Protein 2GFH (pdb70)

GO terms:
  GO:0006054 N-acetylneuraminate metabolic process (P, IMP)

Organism: Mus musculus (NCBI:txid10090)

B-factor: mean 43.35, std 7.44, range [27.67, 85.32]

Structure (mmCIF, N/CA/C/O backbone):
data_2GFH
#
_entry.id   2GFH
#
_cell.length_a   71.259
_cell.length_b   71.259
_cell.length_c   195.632
_cell.angle_alpha   90.000
_cell.angle_beta   90.000
_cell.angle_gamma   120.000
#
_symmetry.space_group_name_H-M   'P 61 2 2'
#
loop_
_entity.id
_entity.type
_entity.pdbx_description
1 polymer 'haloacid dehalogenase-like hydrolase domain containing 4'
2 non-polymer 'SODIUM ION'
3 non-polymer 'CHLORIDE ION'
4 non-polymer 'PHOSPHATE ION'
5 non-polymer 1,2-ETHANEDIOL
6 water water
#
loop_
_atom_site.group_PDB
_atom_site.id
_atom_site.type_symbol
_atom_site.label_atom_id
_atom_site.label_alt_id
_atom_site.label_comp_id
_atom_site.label_asym_id
_atom_site.label_entity_id
_atom_site.label_seq_id
_atom_site.pdbx_PDB_ins_code
_atom_site.Cartn_x
_atom_site.Cartn_y
_atom_site.Cartn_z
_atom_site.occupancy
_atom_site.B_iso_or_equiv
_atom_site.auth_seq_id
_atom_site.auth_comp_id
_atom_site.auth_asym_id
_atom_site.auth_atom_id
_atom_site.pdbx_PDB_model_num
ATOM 1 N N . HIS A 1 10 ? 27.469 18.744 39.116 1.00 56.60 -2 HIS A N 1
ATOM 2 C CA . HIS A 1 10 ? 26.561 19.553 38.252 1.00 56.06 -2 HIS A CA 1
ATOM 3 C C . HIS A 1 10 ? 25.838 18.687 37.202 1.00 56.48 -2 HIS A C 1
ATOM 4 O O . HIS A 1 10 ? 24.746 18.207 37.482 1.00 58.10 -2 HIS A O 1
ATOM 6 N N . HIS A 1 11 ? 26.449 18.460 36.032 1.00 55.88 -1 HIS A N 1
ATOM 7 C CA . HIS A 1 11 ? 25.723 17.930 34.839 1.00 56.23 -1 HIS A CA 1
ATOM 8 C C . HIS A 1 11 ? 25.429 16.410 34.823 1.00 54.79 -1 HIS A C 1
ATOM 9 O O . HIS A 1 11 ? 26.117 15.632 35.480 1.00 55.91 -1 HIS A O 1
ATOM 11 N N . HIS A 1 12 ? 24.403 15.999 34.065 1.00 53.16 0 HIS A N 1
ATOM 12 C CA . HIS A 1 12 ? 24.021 14.582 33.990 1.00 49.06 0 HIS A CA 1
ATOM 13 C C . HIS A 1 12 ? 23.303 14.236 32.694 1.00 45.86 0 HIS A C 1
ATOM 14 O O . HIS A 1 12 ? 22.713 15.095 32.033 1.00 45.36 0 HIS A O 1
ATOM 16 N N . MET A 1 13 ? 23.334 12.963 32.319 1.00 43.01 1 MET A N 1
ATOM 17 C CA . MET A 1 13 ? 22.545 12.524 31.155 1.00 38.19 1 MET A CA 1
ATOM 18 C C . MET A 1 13 ? 21.074 12.735 31.381 1.00 36.24 1 MET A C 1
ATOM 19 O O . MET A 1 13 ? 20.594 12.664 32.501 1.00 40.04 1 MET A O 1
ATOM 24 N N . GLY A 1 14 ? 20.332 12.914 30.316 1.00 35.31 2 GLY A N 1
ATOM 25 C CA . GLY A 1 14 ? 18.903 12.814 30.438 1.00 37.02 2 GLY A CA 1
ATOM 26 C C . GLY A 1 14 ? 18.141 12.940 29.173 1.00 36.39 2 GLY A C 1
ATOM 27 O O . GLY A 1 14 ? 18.717 13.120 28.084 1.00 34.78 2 GLY A O 1
ATOM 28 N N . LEU A 1 15 ? 16.814 12.894 29.326 1.00 34.66 3 LEU A N 1
ATOM 29 C CA . LEU A 1 15 ? 15.932 13.017 28.214 1.00 38.10 3 LEU A CA 1
ATOM 30 C C . LEU A 1 15 ? 15.432 14.443 28.157 1.00 37.05 3 LEU A C 1
ATOM 31 O O . LEU A 1 15 ? 15.488 15.190 29.122 1.00 37.50 3 LEU A O 1
ATOM 36 N N . SER A 1 16 ? 14.894 14.779 27.016 1.00 34.56 4 SER A N 1
ATOM 37 C CA . SER A 1 16 ? 14.414 16.101 26.732 1.00 42.70 4 SER A CA 1
ATOM 38 C C . SER A 1 16 ? 13.264 15.960 25.763 1.00 39.08 4 SER A C 1
ATOM 39 O O . SER A 1 16 ? 13.465 15.839 24.550 1.00 40.49 4 SER A O 1
ATOM 42 N N . ARG A 1 17 ? 12.048 15.919 26.277 1.00 39.89 5 ARG A N 1
ATOM 43 C CA . ARG A 1 17 ? 10.913 15.638 25.411 1.00 41.05 5 ARG A CA 1
ATOM 44 C C . ARG A 1 17 ? 10.547 16.774 24.445 1.00 42.71 5 ARG A C 1
ATOM 45 O O . ARG A 1 17 ? 10.792 17.967 24.710 1.00 42.32 5 ARG A O 1
ATOM 53 N N . VAL A 1 18 ? 10.023 16.387 23.270 1.00 39.28 6 VAL A N 1
ATOM 54 C CA . VAL A 1 18 ? 9.433 17.331 22.362 1.00 38.12 6 VAL A CA 1
ATOM 55 C C . VAL A 1 18 ? 8.222 17.958 23.048 1.00 36.71 6 VAL A C 1
ATOM 56 O O . VAL A 1 18 ? 7.413 17.278 23.653 1.00 38.05 6 VAL A O 1
ATOM 60 N N . ARG A 1 19 ? 8.099 19.264 22.927 1.00 37.40 7 ARG A N 1
ATOM 61 C CA A ARG A 1 19 ? 6.986 19.981 23.553 0.50 36.55 7 ARG A CA 1
ATOM 62 C CA B ARG A 1 19 ? 6.977 19.979 23.548 0.50 35.99 7 ARG A CA 1
ATOM 63 C C . ARG A 1 19 ? 6.003 20.547 22.538 1.00 38.16 7 ARG A C 1
ATOM 64 O O . ARG A 1 19 ? 4.852 20.829 22.873 1.00 34.19 7 ARG A O 1
ATOM 79 N N . ALA A 1 20 ? 6.462 20.736 21.291 1.00 36.40 8 ALA A N 1
ATOM 80 C CA . ALA A 1 20 ? 5.640 21.299 20.269 1.00 37.51 8 ALA A CA 1
ATOM 81 C C . ALA A 1 20 ? 6.072 20.789 18.890 1.00 39.87 8 ALA A C 1
ATOM 82 O O . ALA A 1 20 ? 7.274 20.546 18.619 1.00 37.27 8 ALA A O 1
ATOM 84 N N . VAL A 1 21 ? 5.093 20.616 18.020 1.00 38.88 9 VAL A N 1
ATOM 85 C CA . VAL A 1 21 ? 5.382 20.240 16.644 1.00 38.37 9 VAL A CA 1
ATOM 86 C C . VAL A 1 21 ? 4.752 21.294 15.740 1.00 41.05 9 VAL A C 1
ATOM 87 O O . VAL A 1 21 ? 3.590 21.584 15.898 1.00 38.56 9 VAL A O 1
ATOM 91 N N . PHE A 1 22 ? 5.560 21.872 14.835 1.00 42.37 10 PHE A N 1
ATOM 92 C CA . PHE A 1 22 ? 5.092 22.822 13.832 1.00 40.32 10 PHE A CA 1
ATOM 93 C C . PHE A 1 22 ? 4.911 22.065 12.530 1.00 40.67 10 PHE A C 1
ATOM 94 O O . PHE A 1 22 ? 5.770 21.288 12.140 1.00 38.37 10 PHE A O 1
ATOM 102 N N . PHE A 1 23 ? 3.775 22.258 11.883 1.00 39.56 11 PHE A N 1
ATOM 103 C CA . PHE A 1 23 ? 3.447 21.564 10.649 1.00 37.25 11 PHE A CA 1
ATOM 104 C C . PHE A 1 23 ? 3.250 22.580 9.564 1.00 40.63 11 PHE A C 1
ATOM 105 O O . PHE A 1 23 ? 2.576 23.581 9.776 1.00 38.70 11 PHE A O 1
ATOM 113 N N . ASP A 1 24 ? 3.796 22.309 8.380 1.00 39.99 12 ASP A N 1
ATOM 114 C CA . ASP A 1 24 ? 3.315 22.885 7.131 1.00 42.33 12 ASP A CA 1
ATOM 115 C C . ASP A 1 24 ? 1.899 22.562 6.887 1.00 41.40 12 ASP A C 1
ATOM 116 O O . ASP A 1 24 ? 1.428 21.514 7.289 1.00 43.09 12 ASP A O 1
ATOM 121 N N . LEU A 1 25 ? 1.232 23.383 6.109 1.00 42.16 13 LEU A N 1
ATOM 122 C CA . LEU A 1 25 ? -0.092 22.987 5.637 1.00 38.47 13 LEU A CA 1
ATOM 123 C C . LEU A 1 25 ? 0.043 22.360 4.253 1.00 38.72 13 LEU A C 1
ATOM 124 O O . LEU A 1 25 ? -0.330 21.225 4.058 1.00 42.00 13 LEU A O 1
ATOM 129 N N . ASP A 1 26 ? 0.554 23.115 3.291 1.00 40.22 14 ASP A N 1
ATOM 130 C CA . ASP A 1 26 ? 0.459 22.721 1.885 1.00 39.39 14 ASP A CA 1
ATOM 131 C C . ASP A 1 26 ? 1.365 21.524 1.561 1.00 41.11 14 ASP A C 1
ATOM 132 O O . ASP A 1 26 ? 2.539 21.569 1.851 1.00 45.43 14 ASP A O 1
ATOM 137 N N . ASN A 1 27 ? 0.791 20.484 0.969 1.00 38.13 15 ASN A N 1
ATOM 138 C CA . ASN A 1 27 ? 1.520 19.282 0.587 1.00 38.73 15 ASN A CA 1
ATOM 139 C C . ASN A 1 27 ? 2.155 18.537 1.761 1.00 44.27 15 ASN A C 1
ATOM 140 O O . ASN A 1 27 ? 3.022 17.664 1.590 1.00 46.29 15 ASN A O 1
ATOM 145 N N . THR A 1 28 ? 1.664 18.851 2.945 1.00 40.80 16 THR A N 1
ATOM 146 C CA . THR A 1 28 ? 2.051 18.179 4.179 1.00 41.55 16 THR A CA 1
ATOM 147 C C . THR A 1 28 ? 0.812 17.578 4.784 1.00 41.82 16 THR A C 1
ATOM 148 O O . THR A 1 28 ? 0.717 16.346 4.993 1.00 40.52 16 THR A O 1
ATOM 152 N N . LEU A 1 29 ? -0.161 18.438 5.053 1.00 39.54 17 LEU A N 1
ATOM 153 C CA . LEU A 1 29 ? -1.445 17.989 5.575 1.00 39.64 17 LEU A CA 1
ATOM 154 C C . LEU A 1 29 ? -2.566 17.939 4.555 1.00 40.43 17 LEU A C 1
ATOM 155 O O . LEU A 1 29 ? -3.532 17.187 4.742 1.00 42.77 17 LEU A O 1
ATOM 160 N N . ILE A 1 30 ? -2.484 18.773 3.518 1.00 37.72 18 ILE A N 1
ATOM 161 C CA . ILE A 1 30 ? -3.431 18.756 2.417 1.00 38.48 18 ILE A CA 1
ATOM 162 C C . ILE A 1 30 ? -2.669 18.604 1.087 1.00 37.72 18 ILE A C 1
ATOM 163 O O . ILE A 1 30 ? -1.509 19.036 0.971 1.00 38.87 18 ILE A O 1
ATOM 168 N N . ASP A 1 31 ? -3.348 18.013 0.108 1.00 35.52 19 ASP A N 1
ATOM 169 C CA . ASP A 1 31 ? -2.775 17.759 -1.200 1.00 37.49 19 ASP A CA 1
ATOM 170 C C . ASP A 1 31 ? -3.015 18.971 -2.080 1.00 36.57 19 ASP A C 1
ATOM 171 O O . ASP A 1 31 ? -3.851 18.964 -3.002 1.00 35.96 19 ASP A O 1
ATOM 176 N N . THR A 1 32 ? -2.268 20.030 -1.788 1.00 35.60 20 THR A N 1
ATOM 177 C CA . THR A 1 32 ? -2.380 21.253 -2.539 1.00 35.23 20 THR A CA 1
ATOM 178 C C . THR A 1 32 ? -2.018 21.037 -4.030 1.00 34.15 20 THR A C 1
ATOM 179 O O . THR A 1 32 ? -2.724 21.511 -4.919 1.00 37.81 20 THR A O 1
ATOM 183 N N . ALA A 1 33 ? -0.887 20.403 -4.274 1.00 36.53 21 ALA A N 1
ATOM 184 C CA . ALA A 1 33 ? -0.440 20.034 -5.622 1.00 37.33 21 ALA A CA 1
ATOM 185 C C . ALA A 1 33 ? -1.556 19.324 -6.400 1.00 37.81 21 ALA A C 1
ATOM 186 O O . ALA A 1 33 ? -1.893 19.733 -7.487 1.00 35.89 21 ALA A O 1
ATOM 188 N N . GLY A 1 34 ? -2.157 18.287 -5.839 1.00 36.09 22 GLY A N 1
ATOM 189 C CA . GLY A 1 34 ? -3.183 17.565 -6.581 1.00 38.13 22 GLY A CA 1
ATOM 190 C C . GLY A 1 34 ? -4.485 18.304 -6.708 1.00 37.39 22 GLY A C 1
ATOM 191 O O . GLY A 1 34 ? -5.166 18.207 -7.732 1.00 35.80 22 GLY A O 1
ATOM 192 N N . ALA A 1 35 ? -4.833 19.090 -5.690 1.00 37.77 23 ALA A N 1
ATOM 193 C CA . ALA A 1 35 ? -6.067 19.876 -5.714 1.00 38.14 23 ALA A CA 1
ATOM 194 C C . ALA A 1 35 ? -5.954 20.932 -6.828 1.00 39.88 23 ALA A C 1
ATOM 195 O O . ALA A 1 35 ? -6.892 21.142 -7.622 1.00 38.30 23 ALA A O 1
ATOM 197 N N . SER A 1 36 ? -4.761 21.530 -6.921 1.00 38.41 24 SER A N 1
ATOM 198 C CA . SER A 1 36 ? -4.417 22.489 -7.954 1.00 36.70 24 SER A CA 1
ATOM 199 C C . SER A 1 36 ? -4.408 21.893 -9.364 1.00 36.76 24 SER A C 1
ATOM 200 O O . SER A 1 36 ? -4.829 22.572 -10.299 1.00 39.03 24 SER A O 1
ATOM 203 N N . ARG A 1 37 ? -3.914 20.667 -9.546 1.00 38.81 25 ARG A N 1
ATOM 204 C CA . ARG A 1 37 ? -4.019 20.006 -10.843 1.00 39.23 25 ARG A CA 1
ATOM 205 C C . ARG A 1 37 ? -5.486 19.796 -11.227 1.00 38.25 25 ARG A C 1
ATOM 206 O O . ARG A 1 37 ? -5.843 19.943 -12.379 1.00 36.46 25 ARG A O 1
ATOM 214 N N . ARG A 1 38 ? -6.324 19.430 -10.273 1.00 38.14 26 ARG A N 1
ATOM 215 C CA . ARG A 1 38 ? -7.746 19.238 -10.560 1.00 37.75 26 ARG A CA 1
ATOM 216 C C . ARG A 1 38 ? -8.388 20.563 -10.978 1.00 39.49 26 ARG A C 1
ATOM 217 O O . ARG A 1 38 ? -9.218 20.578 -11.861 1.00 38.33 26 ARG A O 1
ATOM 225 N N . GLY A 1 39 ? -7.998 21.665 -10.352 1.00 38.72 27 GLY A N 1
ATOM 226 C CA . GLY A 1 39 ? -8.460 22.975 -10.764 1.00 38.63 27 GLY A CA 1
ATOM 227 C C . GLY A 1 39 ? -8.080 23.259 -12.193 1.00 38.50 27 GLY A C 1
ATOM 228 O O . GLY A 1 39 ? -8.923 23.681 -12.981 1.00 39.58 27 GLY A O 1
ATOM 229 N N . MET A 1 40 ? -6.810 23.037 -12.532 1.00 38.66 28 MET A N 1
ATOM 230 C CA . MET A 1 40 ? -6.321 23.277 -13.896 1.00 38.16 28 MET A CA 1
ATOM 231 C C . MET A 1 40 ? -7.062 22.388 -14.880 1.00 40.42 28 MET A C 1
ATOM 232 O O . MET A 1 40 ? -7.381 22.817 -15.983 1.00 39.43 28 MET A O 1
ATOM 237 N N . LEU A 1 41 ? -7.349 21.153 -14.487 1.00 39.23 29 LEU A N 1
ATOM 238 C CA . LEU A 1 41 ? -8.101 20.268 -15.373 1.00 37.61 29 LEU A CA 1
ATOM 239 C C . LEU A 1 41 ? -9.502 20.825 -15.619 1.00 35.45 29 LEU A C 1
ATOM 240 O O . LEU A 1 41 ? -10.030 20.717 -16.708 1.00 34.31 29 LEU A O 1
ATOM 245 N N . GLU A 1 42 ? -10.127 21.375 -14.584 1.00 36.25 30 GLU A N 1
ATOM 246 C CA . GLU A 1 42 ? -11.453 21.994 -14.734 1.00 36.75 30 GLU A CA 1
ATOM 247 C C . GLU A 1 42 ? -11.418 23.231 -15.586 1.00 38.69 30 GLU A C 1
ATOM 248 O O . GLU A 1 42 ? -12.383 23.531 -16.301 1.00 37.48 30 GLU A O 1
ATOM 254 N N . VAL A 1 43 ? -10.345 24.005 -15.500 1.00 39.59 31 VAL A N 1
ATOM 255 C CA . VAL A 1 43 ? -10.222 25.162 -16.380 1.00 38.41 31 VAL A CA 1
ATOM 256 C C . VAL A 1 43 ? -10.037 24.729 -17.829 1.00 39.31 31 VAL A C 1
ATOM 257 O O . VAL A 1 43 ? -10.671 25.264 -18.716 1.00 37.79 31 VAL A O 1
ATOM 261 N N . ILE A 1 44 ? -9.168 23.746 -18.063 1.00 38.15 32 ILE A N 1
ATOM 262 C CA . ILE A 1 44 ? -9.008 23.181 -19.406 1.00 38.68 32 ILE A CA 1
ATOM 263 C C . ILE A 1 44 ? -10.346 22.692 -19.963 1.00 38.04 32 ILE A C 1
ATOM 264 O O . ILE A 1 44 ? -10.692 22.977 -21.114 1.00 38.86 32 ILE A O 1
ATOM 269 N N . LYS A 1 45 ? -11.115 21.976 -19.151 1.00 37.02 33 LYS A N 1
ATOM 270 C CA . LYS A 1 45 ? -12.419 21.510 -19.584 1.00 35.96 33 LYS A CA 1
ATOM 271 C C . LYS A 1 45 ? -13.325 22.690 -19.959 1.00 37.48 33 LYS A C 1
ATOM 272 O O . LYS A 1 45 ? -13.992 22.670 -20.997 1.00 35.38 33 LYS A O 1
ATOM 278 N N . LEU A 1 46 ? -13.325 23.728 -19.137 1.00 40.27 34 LEU A N 1
ATOM 279 C CA . LEU A 1 46 ? -14.090 24.952 -19.460 1.00 40.71 34 LEU A CA 1
ATOM 280 C C . LEU A 1 46 ? -13.674 25.554 -20.803 1.00 40.15 34 LEU A C 1
ATOM 281 O O . LEU A 1 46 ? -14.504 25.807 -21.656 1.00 40.29 34 LEU A O 1
ATOM 286 N N . LEU A 1 47 ? -12.380 25.808 -20.956 1.00 40.76 35 LEU A N 1
ATOM 287 C CA . LEU A 1 47 ? -11.857 26.458 -22.153 1.00 39.82 35 LEU A CA 1
ATOM 288 C C . LEU A 1 47 ? -12.063 25.626 -23.395 1.00 39.48 35 LEU A C 1
ATOM 289 O O . LEU A 1 47 ? -12.316 26.157 -24.482 1.00 37.84 35 LEU A O 1
ATOM 294 N N . GLN A 1 48 ? -11.941 24.311 -23.251 1.00 40.19 36 GLN A N 1
ATOM 295 C CA . GLN A 1 48 ? -12.033 23.441 -24.409 1.00 39.49 36 GLN A CA 1
ATOM 296 C C . GLN A 1 48 ? -13.498 23.241 -24.810 1.00 40.60 36 GLN A C 1
ATOM 297 O O . GLN A 1 48 ? -13.870 23.453 -25.978 1.00 38.04 36 GLN A O 1
ATOM 303 N N . SER A 1 49 ? -14.345 22.863 -23.857 1.00 42.70 37 SER A N 1
ATOM 304 C CA . SER A 1 49 ? -15.755 22.608 -24.189 1.00 46.28 37 SER A CA 1
ATOM 305 C C . SER A 1 49 ? -16.454 23.931 -24.445 1.00 45.39 37 SER A C 1
ATOM 306 O O . SER A 1 49 ? -16.894 24.179 -25.562 1.00 48.73 37 SER A O 1
ATOM 309 N N . LYS A 1 50 ? -16.501 24.803 -23.440 1.00 44.86 38 LYS A N 1
ATOM 310 C CA . LYS A 1 50 ? -17.239 26.076 -23.568 1.00 44.02 38 LYS A CA 1
ATOM 311 C C . LYS A 1 50 ? -16.696 27.039 -24.623 1.00 43.38 38 LYS A C 1
ATOM 312 O O . LYS A 1 50 ? -17.480 27.668 -25.345 1.00 44.47 38 LYS A O 1
ATOM 314 N N . TYR A 1 51 ? -15.374 27.189 -24.690 1.00 41.95 39 TYR A N 1
ATOM 315 C CA . TYR A 1 51 ? -14.735 28.195 -25.558 1.00 42.71 39 TYR A CA 1
ATOM 316 C C . TYR A 1 51 ? -14.020 27.614 -26.765 1.00 42.78 39 TYR A C 1
ATOM 317 O O . TYR A 1 51 ? -13.441 28.348 -27.567 1.00 43.83 39 TYR A O 1
ATOM 326 N N . HIS A 1 52 ? -14.082 26.300 -26.895 1.00 42.14 40 HIS A N 1
ATOM 327 C CA . HIS A 1 52 ? -13.527 25.610 -28.048 1.00 44.05 40 HIS A CA 1
ATOM 328 C C . HIS A 1 52 ? -12.024 25.863 -28.204 1.00 41.86 40 HIS A C 1
ATOM 329 O O . HIS A 1 52 ? -11.514 25.969 -29.319 1.00 36.12 40 HIS A O 1
ATOM 336 N N . TYR A 1 53 ? -11.317 25.928 -27.072 1.00 41.25 41 TYR A N 1
ATOM 337 C CA . TYR A 1 53 ? -9.855 25.945 -27.098 1.00 43.13 41 TYR A CA 1
ATOM 338 C C . TYR A 1 53 ? -9.339 24.551 -27.434 1.00 44.55 41 TYR A C 1
ATOM 339 O O . TYR A 1 53 ? -10.044 23.548 -27.257 1.00 43.41 41 TYR A O 1
ATOM 348 N N . LYS A 1 54 ? -8.113 24.497 -27.939 1.00 45.17 42 LYS A N 1
ATOM 349 C CA . LYS A 1 54 ? -7.496 23.228 -28.283 1.00 45.29 42 LYS A CA 1
ATOM 350 C C . LYS A 1 54 ? -6.367 23.025 -27.300 1.00 45.53 42 LYS A C 1
ATOM 351 O O . LYS A 1 54 ? -6.584 23.152 -26.093 1.00 46.35 42 LYS A O 1
ATOM 353 N N . GLU A 1 55 ? -5.164 22.718 -27.786 1.00 47.74 43 GLU A N 1
ATOM 354 C CA . GLU A 1 55 ? -4.025 22.475 -26.884 1.00 48.26 43 GLU A CA 1
ATOM 355 C C . GLU A 1 55 ? -3.510 23.770 -26.238 1.00 47.18 43 GLU A C 1
ATOM 356 O O . GLU A 1 55 ? -2.721 23.715 -25.291 1.00 46.93 43 GLU A O 1
ATOM 358 N N . GLU A 1 56 ? -3.973 24.915 -26.751 1.00 45.73 44 GLU A N 1
ATOM 359 C CA . GLU A 1 56 ? -3.812 26.226 -26.102 1.00 45.90 44 GLU A CA 1
ATOM 360 C C . GLU A 1 56 ? -4.277 26.201 -24.649 1.00 47.18 44 GLU A C 1
ATOM 361 O O . GLU A 1 56 ? -3.664 26.838 -23.796 1.00 50.49 44 GLU A O 1
ATOM 363 N N . ALA A 1 57 ? -5.339 25.455 -24.351 1.00 47.59 45 ALA A N 1
ATOM 364 C CA . ALA A 1 57 ? -5.867 25.437 -22.985 1.00 47.12 45 ALA A CA 1
ATOM 365 C C . ALA A 1 57 ? -4.790 25.034 -21.995 1.00 48.29 45 ALA A C 1
ATOM 366 O O . ALA A 1 57 ? -4.608 25.699 -20.970 1.00 49.45 45 ALA A O 1
ATOM 368 N N . GLU A 1 58 ? -4.074 23.957 -22.306 1.00 47.89 46 GLU A N 1
ATOM 369 C CA . GLU A 1 58 ? -2.965 23.493 -21.469 1.00 47.68 46 GLU A CA 1
ATOM 370 C C . GLU A 1 58 ? -1.832 24.502 -21.439 1.00 46.13 46 GLU A C 1
ATOM 371 O O . GLU A 1 58 ? -1.186 24.674 -20.420 1.00 47.85 46 GLU A O 1
ATOM 377 N N . ILE A 1 59 ? -1.556 25.131 -22.578 1.00 46.53 47 ILE A N 1
ATOM 378 C CA . ILE A 1 59 ? -0.456 26.087 -22.659 1.00 45.10 47 ILE A CA 1
ATOM 379 C C . ILE A 1 59 ? -0.732 27.216 -21.674 1.00 42.85 47 ILE A C 1
ATOM 380 O O . ILE A 1 59 ? 0.138 27.589 -20.890 1.00 42.93 47 ILE A O 1
ATOM 385 N N . ILE A 1 60 ? -1.958 27.726 -21.706 1.00 40.67 48 ILE A N 1
ATOM 386 C CA . ILE A 1 60 ? -2.394 28.785 -20.799 1.00 42.35 48 ILE A CA 1
ATOM 387 C C . ILE A 1 60 ? -2.284 28.386 -19.333 1.00 41.64 48 ILE A C 1
ATOM 388 O O . ILE A 1 60 ? -1.723 29.116 -18.529 1.00 42.24 48 ILE A O 1
ATOM 393 N N . CYS A 1 61 ? -2.835 27.230 -18.979 1.00 41.53 49 CYS A N 1
ATOM 394 C CA . CYS A 1 61 ? -2.759 26.729 -17.610 1.00 43.19 49 CYS A CA 1
ATOM 395 C C . CYS A 1 61 ? -1.307 26.585 -17.117 1.00 41.61 49 CYS A C 1
ATOM 396 O O . CYS A 1 61 ? -0.966 27.025 -16.017 1.00 43.16 49 CYS A O 1
ATOM 399 N N . ASP A 1 62 ? -0.458 26.008 -17.957 1.00 41.96 50 ASP A N 1
ATOM 400 C CA . ASP A 1 62 ? 0.959 25.855 -17.646 1.00 43.83 50 ASP A CA 1
ATOM 401 C C . ASP A 1 62 ? 1.633 27.222 -17.445 1.00 44.11 50 ASP A C 1
ATOM 402 O O . ASP A 1 62 ? 2.414 27.415 -16.515 1.00 45.72 50 ASP A O 1
ATOM 407 N N . LYS A 1 63 ? 1.301 28.173 -18.303 1.00 42.22 51 LYS A N 1
ATOM 408 C CA . LYS A 1 63 ? 1.799 29.537 -18.163 1.00 40.26 51 LYS A CA 1
ATOM 409 C C . LYS A 1 63 ? 1.418 30.076 -16.808 1.00 39.32 51 LYS A C 1
ATOM 410 O O . LYS A 1 63 ? 2.239 30.678 -16.139 1.00 41.02 51 LYS A O 1
ATOM 416 N N . VAL A 1 64 ? 0.179 29.836 -16.381 1.00 43.58 52 VAL A N 1
ATOM 417 C CA . VAL A 1 64 ? -0.302 30.330 -15.091 1.00 41.99 52 VAL A CA 1
ATOM 418 C C . VAL A 1 64 ? 0.352 29.619 -13.927 1.00 42.85 52 VAL A C 1
ATOM 419 O O . VAL A 1 64 ? 0.577 30.242 -12.902 1.00 45.64 52 VAL A O 1
ATOM 423 N N . GLN A 1 65 ? 0.620 28.323 -14.070 1.00 43.36 53 GLN A N 1
ATOM 424 C CA . GLN A 1 65 ? 1.413 27.583 -13.077 1.00 45.28 53 GLN A CA 1
ATOM 425 C C . GLN A 1 65 ? 2.778 28.204 -12.828 1.00 43.91 53 GLN A C 1
ATOM 426 O O . GLN A 1 65 ? 3.227 28.310 -11.684 1.00 45.24 53 GLN A O 1
ATOM 432 N N . VAL A 1 66 ? 3.448 28.582 -13.905 1.00 43.57 54 VAL A N 1
ATOM 433 C CA . VAL A 1 66 ? 4.747 29.219 -13.799 1.00 42.00 54 VAL A CA 1
ATOM 434 C C . VAL A 1 66 ? 4.572 30.574 -13.151 1.00 40.14 54 VAL A C 1
ATOM 435 O O . VAL A 1 66 ? 5.238 30.889 -12.173 1.00 42.78 54 VAL A O 1
ATOM 439 N N . LYS A 1 67 ? 3.647 31.376 -13.666 1.00 38.76 55 LYS A N 1
ATOM 440 C CA . LYS A 1 67 ? 3.400 32.692 -13.082 1.00 36.38 55 LYS A CA 1
ATOM 441 C C . LYS A 1 67 ? 3.110 32.592 -11.587 1.00 36.59 55 LYS A C 1
ATOM 442 O O . LYS A 1 67 ? 3.708 33.303 -10.783 1.00 40.77 55 LYS A O 1
ATOM 448 N N . LEU A 1 68 ? 2.227 31.692 -11.204 1.00 39.53 56 LEU A N 1
ATOM 449 C CA . LEU A 1 68 ? 2.006 31.407 -9.780 1.00 42.43 56 LEU A CA 1
ATOM 450 C C . LEU A 1 68 ? 3.293 31.149 -9.008 1.00 43.61 56 LEU A C 1
ATOM 451 O O . LEU A 1 68 ? 3.493 31.674 -7.909 1.00 43.11 56 LEU A O 1
ATOM 456 N N . SER A 1 69 ? 4.169 30.340 -9.588 1.00 44.77 57 SER A N 1
ATOM 457 C CA . SER A 1 69 ? 5.395 29.920 -8.913 1.00 45.43 57 SER A CA 1
ATOM 458 C C . SER A 1 69 ? 6.379 31.072 -8.731 1.00 43.38 57 SER A C 1
ATOM 459 O O . SER A 1 69 ? 7.255 31.007 -7.874 1.00 42.11 57 SER A O 1
ATOM 462 N N . LYS A 1 70 ? 6.217 32.109 -9.547 1.00 42.15 58 LYS A N 1
ATOM 463 C CA . LYS A 1 70 ? 7.087 33.284 -9.550 1.00 40.59 58 LYS A CA 1
ATOM 464 C C . LYS A 1 70 ? 6.579 34.472 -8.713 1.00 39.15 58 LYS A C 1
ATOM 465 O O . LYS A 1 70 ? 7.221 35.505 -8.691 1.00 37.70 58 LYS A O 1
ATOM 467 N N . GLU A 1 71 ? 5.444 34.340 -8.031 1.00 42.86 59 GLU A N 1
ATOM 468 C CA . GLU A 1 71 ? 4.962 35.392 -7.126 1.00 43.90 59 GLU A CA 1
ATOM 469 C C . GLU A 1 71 ? 5.929 35.686 -5.987 1.00 47.56 59 GLU A C 1
ATOM 470 O O . GLU A 1 71 ? 6.639 34.808 -5.532 1.00 46.57 59 GLU A O 1
ATOM 476 N N . CYS A 1 72 ? 5.913 36.926 -5.520 1.00 49.70 60 CYS A N 1
ATOM 477 C CA . CYS A 1 72 ? 6.798 37.388 -4.471 1.00 53.61 60 CYS A CA 1
ATOM 478 C C . CYS A 1 72 ? 6.090 37.554 -3.135 1.00 54.40 60 CYS A C 1
ATOM 479 O O . CYS A 1 72 ? 4.927 37.904 -3.080 1.00 53.50 60 CYS A O 1
ATOM 482 N N . PHE A 1 73 ? 6.816 37.333 -2.046 1.00 55.52 61 PHE A N 1
ATOM 483 C CA . PHE A 1 73 ? 6.230 37.516 -0.725 1.00 56.28 61 PHE A CA 1
ATOM 484 C C . PHE A 1 73 ? 6.033 39.002 -0.388 1.00 57.49 61 PHE A C 1
ATOM 485 O O . PHE A 1 73 ? 7.010 39.759 -0.278 1.00 56.10 61 PHE A O 1
ATOM 493 N N . HIS A 1 74 ? 4.769 39.394 -0.214 1.00 57.78 62 HIS A N 1
ATOM 494 C CA . HIS A 1 74 ? 4.413 40.744 0.235 1.00 60.12 62 HIS A CA 1
ATOM 495 C C . HIS A 1 74 ? 3.577 40.721 1.519 1.00 59.08 62 HIS A C 1
ATOM 496 O O . HIS A 1 74 ? 4.122 40.872 2.623 1.00 58.87 62 HIS A O 1
ATOM 503 N N . CYS A 1 79 ? -3.328 41.999 -2.636 1.00 42.27 67 CYS A N 1
ATOM 504 C CA . CYS A 1 79 ? -4.611 41.970 -3.405 1.00 42.90 67 CYS A CA 1
ATOM 505 C C . CYS A 1 79 ? -4.609 40.757 -4.308 1.00 40.82 67 CYS A C 1
ATOM 506 O O . CYS A 1 79 ? -4.480 40.865 -5.538 1.00 43.63 67 CYS A O 1
ATOM 509 N N . ILE A 1 80 ? -4.714 39.582 -3.699 1.00 37.50 68 ILE A N 1
ATOM 510 C CA . ILE A 1 80 ? -4.319 38.351 -4.379 1.00 41.09 68 ILE A CA 1
ATOM 511 C C . ILE A 1 80 ? -5.265 38.018 -5.522 1.00 38.54 68 ILE A C 1
ATOM 512 O O . ILE A 1 80 ? -4.852 37.477 -6.538 1.00 38.85 68 ILE A O 1
ATOM 517 N N . THR A 1 81 ? -6.539 38.324 -5.350 1.00 37.35 69 THR A N 1
ATOM 518 C CA . THR A 1 81 ? -7.489 38.045 -6.417 1.00 38.83 69 THR A CA 1
ATOM 519 C C . THR A 1 81 ? -7.086 38.793 -7.687 1.00 37.81 69 THR A C 1
ATOM 520 O O . THR A 1 81 ? -7.094 38.212 -8.778 1.00 37.11 69 THR A O 1
ATOM 524 N N . ASP A 1 82 ? -6.709 40.066 -7.552 1.00 39.33 70 ASP A N 1
ATOM 525 C CA . ASP A 1 82 ? -6.281 40.855 -8.714 1.00 41.43 70 ASP A CA 1
ATOM 526 C C . ASP A 1 82 ? -5.061 40.263 -9.372 1.00 41.67 70 ASP A C 1
ATOM 527 O O . ASP A 1 82 ? -5.040 40.085 -10.586 1.00 41.45 70 ASP A O 1
ATOM 532 N N . VAL A 1 83 ? -4.042 39.999 -8.552 1.00 39.24 71 VAL A N 1
ATOM 533 C CA . VAL A 1 83 ? -2.782 39.435 -8.990 1.00 39.79 71 VAL A CA 1
ATOM 534 C C . VAL A 1 83 ? -3.027 38.131 -9.726 1.00 42.93 71 VAL A C 1
ATOM 535 O O . VAL A 1 83 ? -2.463 37.886 -10.806 1.00 40.59 71 VAL A O 1
ATOM 539 N N . ARG A 1 84 ? -3.856 37.274 -9.130 1.00 42.85 72 ARG A N 1
ATOM 540 C CA . ARG A 1 84 ? -4.061 35.962 -9.705 1.00 36.66 72 ARG A CA 1
ATOM 541 C C . ARG A 1 84 ? -4.928 36.007 -10.928 1.00 37.95 72 ARG A C 1
ATOM 542 O O . ARG A 1 84 ? -4.657 35.301 -11.911 1.00 42.29 72 ARG A O 1
ATOM 550 N N . THR A 1 85 ? -5.942 36.870 -10.926 1.00 36.64 73 THR A N 1
ATOM 551 C CA . THR A 1 85 ? -6.745 37.021 -12.103 1.00 35.63 73 THR A CA 1
ATOM 552 C C . THR A 1 85 ? -5.839 37.508 -13.245 1.00 37.71 73 THR A C 1
ATOM 553 O O . THR A 1 85 ? -5.974 37.069 -14.371 1.00 38.80 73 THR A O 1
ATOM 557 N N . SER A 1 86 ? -4.918 38.413 -12.956 1.00 37.60 74 SER A N 1
ATOM 558 C CA . SER A 1 86 ? -4.013 38.903 -13.986 1.00 37.62 74 SER A CA 1
ATOM 559 C C . SER A 1 86 ? -3.107 37.844 -14.569 1.00 39.89 74 SER A C 1
ATOM 560 O O . SER A 1 86 ? -2.768 37.920 -15.771 1.00 36.35 74 SER A O 1
ATOM 563 N N . HIS A 1 87 ? -2.681 36.885 -13.741 1.00 38.04 75 HIS A N 1
ATOM 564 C CA . HIS A 1 87 ? -1.869 35.765 -14.250 1.00 38.25 75 HIS A CA 1
ATOM 565 C C . HIS A 1 87 ? -2.627 35.178 -15.404 1.00 37.66 75 HIS A C 1
ATOM 566 O O . HIS A 1 87 ? -2.073 34.962 -16.483 1.00 38.59 75 HIS A O 1
ATOM 573 N N . TRP A 1 88 ? -3.927 34.963 -15.179 1.00 39.44 76 TRP A N 1
ATOM 574 C CA . TRP A 1 88 ? -4.793 34.341 -16.173 1.00 38.52 76 TRP A CA 1
ATOM 575 C C . TRP A 1 88 ? -4.934 35.212 -17.404 1.00 37.81 76 TRP A C 1
ATOM 576 O O . TRP A 1 88 ? -4.792 34.755 -18.556 1.00 36.03 76 TRP A O 1
ATOM 587 N N . GLU A 1 89 ? -5.265 36.466 -17.156 1.00 36.04 77 GLU A N 1
ATOM 588 C CA . GLU A 1 89 ? -5.354 37.451 -18.213 1.00 38.30 77 GLU A CA 1
ATOM 589 C C . GLU A 1 89 ? -4.098 37.471 -19.109 1.00 38.86 77 GLU A C 1
ATOM 590 O O . GLU A 1 89 ? -4.207 37.416 -20.334 1.00 36.08 77 GLU A O 1
ATOM 596 N N . GLU A 1 90 ? -2.922 37.576 -18.487 1.00 38.35 78 GLU A N 1
ATOM 597 C CA . GLU A 1 90 ? -1.645 37.640 -19.212 1.00 38.20 78 GLU A CA 1
ATOM 598 C C . GLU A 1 90 ? -1.463 36.346 -20.018 1.00 37.19 78 GLU A C 1
ATOM 599 O O . GLU A 1 90 ? -1.106 36.360 -21.180 1.00 35.10 78 GLU A O 1
ATOM 605 N N . ALA A 1 91 ? -1.710 35.220 -19.365 1.00 35.44 79 ALA A N 1
ATOM 606 C CA . ALA A 1 91 ? -1.467 33.897 -19.972 1.00 37.17 79 ALA A CA 1
ATOM 607 C C . ALA A 1 91 ? -2.363 33.672 -21.179 1.00 37.40 79 ALA A C 1
ATOM 608 O O . ALA A 1 91 ? -1.938 33.097 -22.181 1.00 36.79 79 ALA A O 1
ATOM 610 N N . ILE A 1 92 ? -3.608 34.125 -21.085 1.00 39.62 80 ILE A N 1
ATOM 611 C CA . ILE A 1 92 ? -4.544 33.986 -22.209 1.00 39.25 80 ILE A CA 1
ATOM 612 C C . ILE A 1 92 ? -4.090 34.882 -23.365 1.00 39.92 80 ILE A C 1
ATOM 613 O O . ILE A 1 92 ? -4.020 34.458 -24.539 1.00 42.72 80 ILE A O 1
ATOM 618 N N . GLN A 1 93 ? -3.749 36.117 -23.027 1.00 39.96 81 GLN A N 1
ATOM 619 C CA . GLN A 1 93 ? -3.293 37.089 -24.000 1.00 38.49 81 GLN A CA 1
ATOM 620 C C . GLN A 1 93 ? -1.990 36.641 -24.667 1.00 37.40 81 GLN A C 1
ATOM 621 O O . GLN A 1 93 ? -1.843 36.747 -25.873 1.00 34.91 81 GLN A O 1
ATOM 627 N N . GLU A 1 94 ? -1.037 36.149 -23.889 1.00 39.84 82 GLU A N 1
ATOM 628 C CA . GLU A 1 94 ? 0.223 35.652 -24.465 1.00 39.16 82 GLU A CA 1
ATOM 629 C C . GLU A 1 94 ? -0.041 34.531 -25.475 1.00 40.78 82 GLU A C 1
ATOM 630 O O . GLU A 1 94 ? 0.588 34.473 -26.535 1.00 41.85 82 GLU A O 1
ATOM 636 N N . THR A 1 95 ? -0.965 33.636 -25.133 1.00 40.76 83 THR A N 1
ATOM 637 C CA . THR A 1 95 ? -1.271 32.464 -25.959 1.00 41.19 83 THR A CA 1
ATOM 638 C C . THR A 1 95 ? -2.204 32.806 -27.129 1.00 40.97 83 THR A C 1
ATOM 639 O O . THR A 1 95 ? -1.866 32.580 -28.310 1.00 38.13 83 THR A O 1
ATOM 643 N N . LYS A 1 96 ? -3.348 33.396 -26.807 1.00 41.78 84 LYS A N 1
ATOM 644 C CA . LYS A 1 96 ? -4.414 33.651 -27.778 1.00 42.37 84 LYS A CA 1
ATOM 645 C C . LYS A 1 96 ? -4.322 35.001 -28.461 1.00 44.00 84 LYS A C 1
ATOM 646 O O . LYS A 1 96 ? -5.086 35.285 -29.407 1.00 43.21 84 LYS A O 1
ATOM 649 N N . GLY A 1 97 ? -3.408 35.849 -27.998 1.00 44.64 85 GLY A N 1
ATOM 650 C CA . GLY A 1 97 ? -3.353 37.231 -28.478 1.00 45.10 85 GLY A CA 1
ATOM 651 C C . GLY A 1 97 ? -4.606 37.992 -28.066 1.00 44.49 85 GLY A C 1
ATOM 652 O O . GLY A 1 97 ? -5.296 37.618 -27.106 1.00 48.87 85 GLY A O 1
ATOM 653 N N . GLY A 1 98 ? -4.891 39.063 -28.785 1.00 45.41 86 GLY A N 1
ATOM 654 C CA . GLY A 1 98 ? -6.094 39.848 -28.573 1.00 44.86 86 GLY A CA 1
ATOM 655 C C . GLY A 1 98 ? -6.001 40.787 -27.388 1.00 45.61 86 GLY A C 1
ATOM 656 O O . GLY A 1 98 ? -5.006 40.804 -26.642 1.00 43.21 86 GLY A O 1
ATOM 657 N N . ALA A 1 99 ? -7.055 41.577 -27.211 1.00 45.34 87 ALA A N 1
ATOM 658 C CA . ALA A 1 99 ? -7.132 42.484 -26.082 1.00 46.18 87 ALA A CA 1
ATOM 659 C C . ALA A 1 99 ? -7.315 41.688 -24.811 1.00 47.39 87 ALA A C 1
ATOM 660 O O . ALA A 1 99 ? -7.696 40.517 -24.841 1.00 49.09 87 ALA A O 1
ATOM 662 N N . ASP A 1 100 ? -7.039 42.344 -23.693 1.00 47.58 88 ASP A N 1
ATOM 663 C CA . ASP A 1 100 ? -7.219 41.772 -22.369 1.00 48.48 88 ASP A CA 1
ATOM 664 C C . ASP A 1 100 ? -8.647 41.220 -22.217 1.00 47.15 88 ASP A C 1
ATOM 665 O O . ASP A 1 100 ? -9.599 41.859 -22.640 1.00 46.96 88 ASP A O 1
ATOM 668 N N . ASN A 1 101 ? -8.785 40.012 -21.661 1.00 43.42 89 ASN A N 1
ATOM 669 C CA . ASN A 1 101 ? -10.110 39.381 -21.464 1.00 41.79 89 ASN A CA 1
ATOM 670 C C . ASN A 1 101 ? -10.289 39.084 -19.987 1.00 39.59 89 ASN A C 1
ATOM 671 O O . ASN A 1 101 ? -10.153 37.952 -19.575 1.00 36.87 89 ASN A O 1
ATOM 676 N N . ARG A 1 102 ? -10.583 40.103 -19.183 1.00 39.91 90 ARG A N 1
ATOM 677 C CA . ARG A 1 102 ? -10.718 39.893 -17.744 1.00 41.48 90 ARG A CA 1
ATOM 678 C C . ARG A 1 102 ? -11.847 38.931 -17.339 1.00 41.39 90 ARG A C 1
ATOM 679 O O . ARG A 1 102 ? -11.772 38.295 -16.283 1.00 37.34 90 ARG A O 1
ATOM 687 N N . LYS A 1 103 ? -12.927 38.881 -18.115 1.00 38.77 91 LYS A N 1
ATOM 688 C CA . LYS A 1 103 ? -14.074 38.059 -17.722 1.00 36.71 91 LYS A CA 1
ATOM 689 C C . LYS A 1 103 ? -13.710 36.606 -17.899 1.00 37.04 91 LYS A C 1
ATOM 690 O O . LYS A 1 103 ? -13.978 35.801 -17.021 1.00 35.54 91 LYS A O 1
ATOM 696 N N . LEU A 1 104 ? -13.089 36.258 -19.022 1.00 37.23 92 LEU A N 1
ATOM 697 C CA . LEU A 1 104 ? -12.581 34.893 -19.153 1.00 37.43 92 LEU A CA 1
ATOM 698 C C . LEU A 1 104 ? -11.509 34.555 -18.071 1.00 38.11 92 LEU A C 1
ATOM 699 O O . LEU A 1 104 ? -11.478 33.445 -17.573 1.00 36.86 92 LEU A O 1
ATOM 704 N N . ALA A 1 105 ? -10.640 35.505 -17.704 1.00 38.99 93 ALA A N 1
ATOM 705 C CA . ALA A 1 105 ? -9.610 35.261 -16.699 1.00 39.16 93 ALA A CA 1
ATOM 706 C C . ALA A 1 105 ? -10.222 34.969 -15.322 1.00 38.48 93 ALA A C 1
ATOM 707 O O . ALA A 1 105 ? -9.745 34.108 -14.581 1.00 38.35 93 ALA A O 1
ATOM 709 N N . GLU A 1 106 ? -11.249 35.744 -14.978 1.00 40.34 94 GLU A N 1
ATOM 710 C CA . GLU A 1 106 ? -11.984 35.571 -13.734 1.00 40.46 94 GLU A CA 1
ATOM 711 C C . GLU A 1 106 ? -12.725 34.243 -13.726 1.00 39.82 94 GLU A C 1
ATOM 712 O O . GLU A 1 106 ? -12.716 33.536 -12.745 1.00 38.89 94 GLU A O 1
ATOM 718 N N . GLU A 1 107 ? -13.371 33.889 -14.825 1.00 41.37 95 GLU A N 1
ATOM 719 C CA . GLU A 1 107 ? -13.976 32.553 -14.921 1.00 41.36 95 GLU A CA 1
ATOM 720 C C . GLU A 1 107 ? -12.982 31.427 -14.602 1.00 41.05 95 GLU A C 1
ATOM 721 O O . GLU A 1 107 ? -13.265 30.503 -13.820 1.00 39.28 95 GLU A O 1
ATOM 727 N N . CYS A 1 108 ? -11.827 31.497 -15.246 1.00 42.02 96 CYS A N 1
ATOM 728 C CA . CYS A 1 108 ? -10.769 30.510 -15.051 1.00 39.89 96 CYS A CA 1
ATOM 729 C C . CYS A 1 108 ? -10.271 30.527 -13.617 1.00 39.16 96 CYS A C 1
ATOM 730 O O . CYS A 1 108 ? -10.211 29.492 -12.956 1.00 41.13 96 CYS A O 1
ATOM 733 N N . TYR A 1 109 ? -9.950 31.718 -13.141 1.00 38.93 97 TYR A N 1
ATOM 734 C CA . TYR A 1 109 ? -9.356 31.858 -11.829 1.00 39.77 97 TYR A CA 1
ATOM 735 C C . TYR A 1 109 ? -10.267 31.306 -10.736 1.00 40.14 97 TYR A C 1
ATOM 736 O O . TYR A 1 109 ? -9.837 30.525 -9.907 1.00 37.43 97 TYR A O 1
ATOM 745 N N . PHE A 1 110 ? -11.525 31.707 -10.748 1.00 38.75 98 PHE A N 1
ATOM 746 C CA . PHE A 1 110 ? -12.440 31.335 -9.691 1.00 39.33 98 PHE A CA 1
ATOM 747 C C . PHE A 1 110 ? -12.802 29.877 -9.782 1.00 39.71 98 PHE A C 1
ATOM 748 O O . PHE A 1 110 ? -13.088 29.238 -8.765 1.00 40.64 98 PHE A O 1
ATOM 756 N N . LEU A 1 111 ? -12.801 29.347 -10.999 1.00 39.26 99 LEU A N 1
ATOM 757 C CA . LEU A 1 111 ? -12.948 27.906 -11.182 1.00 37.54 99 LEU A CA 1
ATOM 758 C C . LEU A 1 111 ? -11.737 27.132 -10.642 1.00 39.94 99 LEU A C 1
ATOM 759 O O . LEU A 1 111 ? -11.887 26.182 -9.880 1.00 36.62 99 LEU A O 1
ATOM 764 N N . TRP A 1 112 ? -10.526 27.532 -11.023 1.00 40.44 100 TRP A N 1
ATOM 765 C CA . TRP A 1 112 ? -9.314 26.942 -10.418 1.00 40.22 100 TRP A CA 1
ATOM 766 C C . TRP A 1 112 ? -9.409 27.031 -8.893 1.00 40.00 100 TRP A C 1
ATOM 767 O O . TRP A 1 112 ? -9.227 26.058 -8.198 1.00 39.59 100 TRP A O 1
ATOM 778 N N . LYS A 1 113 ? -9.749 28.203 -8.382 1.00 37.23 101 LYS A N 1
ATOM 779 C CA . LYS A 1 113 ? -9.761 28.433 -6.937 1.00 37.19 101 LYS A CA 1
ATOM 780 C C . LYS A 1 113 ? -10.823 27.572 -6.226 1.00 37.73 101 LYS A C 1
ATOM 781 O O . LYS A 1 113 ? -10.501 26.871 -5.260 1.00 37.74 101 LYS A O 1
ATOM 787 N N . SER A 1 114 ? -12.067 27.595 -6.693 1.00 38.51 102 SER A N 1
ATOM 788 C CA A SER A 1 114 ? -13.136 26.799 -6.050 0.50 38.00 102 SER A CA 1
ATOM 789 C CA B SER A 1 114 ? -13.137 26.807 -6.039 0.50 36.94 102 SER A CA 1
ATOM 790 C C . SER A 1 114 ? -12.813 25.301 -6.072 1.00 39.20 102 SER A C 1
ATOM 791 O O . SER A 1 114 ? -13.060 24.565 -5.102 1.00 38.82 102 SER A O 1
ATOM 796 N N . THR A 1 115 ? -12.263 24.843 -7.185 1.00 35.55 103 THR A N 1
ATOM 797 C CA . THR A 1 115 ? -12.005 23.432 -7.381 1.00 38.75 103 THR A CA 1
ATOM 798 C C . THR A 1 115 ? -10.936 22.980 -6.428 1.00 36.42 103 THR A C 1
ATOM 799 O O . THR A 1 115 ? -11.075 21.943 -5.746 1.00 39.20 103 THR A O 1
ATOM 803 N N . ARG A 1 116 ? -9.861 23.766 -6.353 1.00 37.00 104 ARG A N 1
ATOM 804 C CA . ARG A 1 116 ? -8.716 23.370 -5.520 1.00 39.57 104 ARG A CA 1
ATOM 805 C C . ARG A 1 116 ? -9.130 23.391 -4.054 1.00 37.87 104 ARG A C 1
ATOM 806 O O . ARG A 1 116 ? -8.851 22.458 -3.326 1.00 39.10 104 ARG A O 1
ATOM 814 N N . LEU A 1 117 ? -9.8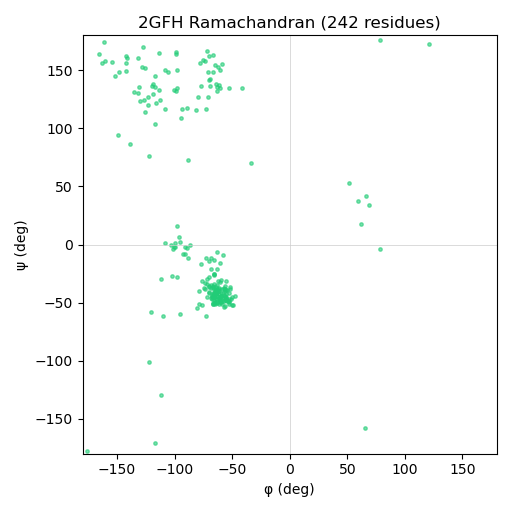89 24.411 -3.643 1.00 38.99 105 LEU A N 1
ATOM 815 C CA . LEU A 1 117 ? -10.356 24.464 -2.256 1.00 40.34 105 LEU A CA 1
ATOM 816 C C . LEU A 1 117 ? -11.281 23.301 -1.902 1.00 39.56 105 LEU A C 1
ATOM 817 O O . LEU A 1 117 ? -11.237 22.782 -0.801 1.00 43.33 105 LEU A O 1
ATOM 822 N N . GLN A 1 118 ? -12.157 22.922 -2.829 1.00 41.69 106 GLN A N 1
ATOM 823 C CA . GLN A 1 118 ? -13.016 21.746 -2.649 1.00 41.32 106 GLN A CA 1
ATOM 824 C C . GLN A 1 118 ? -12.223 20.468 -2.453 1.00 41.70 106 GLN A C 1
ATOM 825 O O . GLN A 1 118 ? -12.653 19.538 -1.768 1.00 42.92 106 GLN A O 1
ATOM 831 N N . HIS A 1 119 ? -11.053 20.404 -3.055 1.00 40.11 107 HIS A N 1
ATOM 832 C CA . HIS A 1 119 ? -10.253 19.202 -2.979 1.00 41.64 107 HIS A CA 1
ATOM 833 C C . HIS A 1 119 ? -9.182 19.232 -1.894 1.00 40.49 107 HIS A C 1
ATOM 834 O O . HIS A 1 119 ? -8.374 18.312 -1.792 1.00 40.61 107 HIS A O 1
ATOM 841 N N . MET A 1 120 ? -9.189 20.272 -1.066 1.00 41.24 108 MET A N 1
ATOM 842 C CA . MET A 1 120 ? -8.259 20.363 0.069 1.00 39.53 108 MET A CA 1
ATOM 843 C C . MET A 1 120 ? -8.987 19.817 1.273 1.00 42.35 108 MET A C 1
ATOM 844 O O . MET A 1 120 ? -9.921 20.452 1.769 1.00 40.73 108 MET A O 1
ATOM 849 N N . ILE A 1 121 ? -8.569 18.631 1.717 1.00 41.52 109 ILE A N 1
ATOM 850 C CA . ILE A 1 121 ? -9.180 17.982 2.862 1.00 42.64 109 ILE A CA 1
ATOM 851 C C . ILE A 1 121 ? -8.091 17.296 3.677 1.00 41.51 109 ILE A C 1
ATOM 852 O O . ILE A 1 121 ? -7.046 16.896 3.135 1.00 39.46 109 ILE A O 1
ATOM 857 N N . LEU A 1 122 ? -8.322 17.215 4.988 1.00 41.25 110 LEU A N 1
ATOM 858 C CA . LEU A 1 122 ? -7.540 16.371 5.873 1.00 42.14 110 LEU A CA 1
ATOM 859 C C . LEU A 1 122 ? -8.010 14.933 5.761 1.00 39.35 110 LEU A C 1
ATOM 860 O O . LEU A 1 122 ? -9.193 14.650 5.929 1.00 38.78 110 LEU A O 1
ATOM 865 N N . ALA A 1 123 ? -7.082 14.024 5.498 1.00 38.82 111 ALA A N 1
ATOM 866 C CA . ALA A 1 123 ? -7.401 12.602 5.449 1.00 39.58 111 ALA A CA 1
ATOM 867 C C . ALA A 1 123 ? -7.793 12.160 6.854 1.00 41.46 111 ALA A C 1
ATOM 868 O O . ALA A 1 123 ? -7.288 12.695 7.843 1.00 39.16 111 ALA A O 1
ATOM 870 N N . ASP A 1 124 ? -8.682 11.185 6.941 1.00 39.55 112 ASP A N 1
ATOM 871 C CA . ASP A 1 124 ? -9.125 10.687 8.236 1.00 41.95 112 ASP A CA 1
ATOM 872 C C . ASP A 1 124 ? -7.956 10.223 9.098 1.00 39.43 112 ASP A C 1
ATOM 873 O O . ASP A 1 124 ? -7.896 10.521 10.289 1.00 41.44 112 ASP A O 1
ATOM 878 N N . ASP A 1 125 ? -6.980 9.558 8.499 1.00 39.21 113 ASP A N 1
ATOM 879 C CA . ASP A 1 125 ? -5.865 9.069 9.270 1.00 40.73 113 ASP A CA 1
ATOM 880 C C . ASP A 1 125 ? -4.942 10.193 9.792 1.00 41.22 113 ASP A C 1
ATOM 881 O O . ASP A 1 125 ? -4.298 10.058 10.845 1.00 38.91 113 ASP A O 1
ATOM 886 N N . VAL A 1 126 ? -4.900 11.302 9.068 1.00 39.18 114 VAL A N 1
ATOM 887 C CA . VAL A 1 126 ? -4.186 12.486 9.509 1.00 38.68 114 VAL A CA 1
ATOM 888 C C . VAL A 1 126 ? -4.955 13.184 10.629 1.00 39.28 114 VAL A C 1
ATOM 889 O O . VAL A 1 126 ? -4.347 13.644 11.616 1.00 39.22 114 VAL A O 1
ATOM 893 N N . LYS A 1 127 ? -6.279 13.214 10.524 1.00 40.53 115 LYS A N 1
ATOM 894 C CA . LYS A 1 127 ? -7.099 13.745 11.631 1.00 40.14 115 LYS A CA 1
ATOM 895 C C . LYS A 1 127 ? -6.821 13.000 12.936 1.00 40.43 115 LYS A C 1
ATOM 896 O O . LYS A 1 127 ? -6.613 13.621 13.975 1.00 41.95 115 LYS A O 1
ATOM 902 N N . ALA A 1 128 ? -6.824 11.676 12.853 1.00 40.03 116 ALA A N 1
ATOM 903 C CA . ALA A 1 128 ? -6.638 10.804 14.001 1.00 41.27 116 ALA A CA 1
ATOM 904 C C . ALA A 1 128 ? -5.230 10.982 14.557 1.00 41.67 116 ALA A C 1
ATOM 905 O O . ALA A 1 128 ? -5.039 11.089 15.763 1.00 40.32 116 ALA A O 1
ATOM 907 N N . MET A 1 129 ? -4.251 11.060 13.673 1.00 39.75 117 MET A N 1
ATOM 908 C CA . MET A 1 129 ? -2.876 11.337 14.090 1.00 40.58 117 MET A CA 1
ATOM 909 C C . MET A 1 129 ? -2.742 12.687 14.793 1.00 37.95 117 MET A C 1
ATOM 910 O O . MET A 1 129 ? -2.167 12.771 15.864 1.00 39.47 117 MET A O 1
ATOM 915 N N . LEU A 1 130 ? -3.301 13.750 14.233 1.00 39.03 118 LEU A N 1
ATOM 916 C CA . LEU A 1 130 ? -3.251 15.050 14.900 1.00 39.62 118 LEU A CA 1
ATOM 917 C C . LEU A 1 130 ? -4.001 15.078 16.237 1.00 41.04 118 LEU A C 1
ATOM 918 O O . LEU A 1 130 ? -3.554 15.698 17.208 1.00 39.87 118 LEU A O 1
ATOM 923 N N . THR A 1 131 ? -5.150 14.425 16.287 1.00 40.48 119 THR A N 1
ATOM 924 C CA . THR A 1 131 ? -5.896 14.357 17.535 1.00 42.00 119 THR A CA 1
ATOM 925 C C . THR A 1 131 ? -5.107 13.694 18.670 1.00 45.64 119 THR A C 1
ATOM 926 O O . THR A 1 131 ? -5.093 14.193 19.811 1.00 43.76 119 THR A O 1
ATOM 930 N N . GLU A 1 132 ? -4.491 12.562 18.345 1.00 43.30 120 GLU A N 1
ATOM 931 C CA . GLU A 1 132 ? -3.694 11.769 19.267 1.00 45.37 120 GLU A CA 1
ATOM 932 C C . GLU A 1 132 ? -2.450 12.568 19.713 1.00 44.01 120 GLU A C 1
ATOM 933 O O . GLU A 1 132 ? -2.121 12.657 20.898 1.00 42.46 120 GLU A O 1
ATOM 939 N N . LEU A 1 133 ? -1.741 13.127 18.748 1.00 42.01 121 LEU A N 1
ATOM 940 C CA . LEU A 1 133 ? -0.559 13.902 19.048 1.00 41.91 121 LEU A CA 1
ATOM 941 C C . LEU A 1 133 ? -0.826 15.065 19.989 1.00 39.50 121 LEU A C 1
ATOM 942 O O . LEU A 1 133 ? 0.022 15.386 20.799 1.00 42.37 121 LEU A O 1
ATOM 947 N N . ARG A 1 134 ? -1.965 15.738 19.841 1.00 39.70 122 ARG A N 1
ATOM 948 C CA . ARG A 1 134 ? -2.244 16.946 20.612 1.00 42.02 122 ARG A CA 1
ATOM 949 C C . ARG A 1 134 ? -2.316 16.636 22.125 1.00 40.92 122 ARG A C 1
ATOM 950 O O . ARG A 1 134 ? -2.130 17.522 22.964 1.00 39.51 122 ARG A O 1
ATOM 958 N N . LYS A 1 135 ? -2.545 15.382 22.465 1.00 40.74 123 LYS A N 1
ATOM 959 C CA . LYS A 1 135 ? -2.575 14.992 23.889 1.00 44.85 123 LYS A CA 1
ATOM 960 C C . LYS A 1 135 ? -1.194 15.147 24.529 1.00 45.09 123 LYS A C 1
ATOM 961 O O . LYS A 1 135 ? -1.073 15.333 25.764 1.00 47.49 123 LYS A O 1
ATOM 964 N N . GLU A 1 136 ? -0.171 15.042 23.685 1.00 45.58 124 GLU A N 1
ATOM 965 C CA . GLU A 1 136 ? 1.201 14.867 24.130 1.00 48.02 124 GLU A CA 1
ATOM 966 C C . GLU A 1 136 ? 2.098 16.051 23.864 1.00 42.38 124 GLU A C 1
ATOM 967 O O . GLU A 1 136 ? 3.067 16.264 24.605 1.00 40.15 124 GLU A O 1
ATOM 973 N N . VAL A 1 137 ? 1.797 16.797 22.808 1.00 39.18 125 VAL A N 1
ATOM 974 C CA . VAL A 1 137 ? 2.581 17.950 22.412 1.00 38.42 125 VAL A CA 1
ATOM 975 C C . VAL A 1 137 ? 1.655 19.046 21.936 1.00 40.32 125 VAL A C 1
ATOM 976 O O . VAL A 1 137 ? 0.484 18.782 21.586 1.00 41.07 125 VAL A O 1
ATOM 980 N N . ARG A 1 138 ? 2.172 20.269 21.934 1.00 37.31 126 ARG A N 1
ATOM 981 C CA . ARG A 1 138 ? 1.511 21.395 21.251 1.00 38.91 126 ARG A CA 1
ATOM 982 C C . ARG A 1 138 ? 1.595 21.223 19.746 1.00 39.14 126 ARG A C 1
ATOM 983 O O . ARG A 1 138 ? 2.602 20.725 19.228 1.00 38.47 126 ARG A O 1
ATOM 991 N N . LEU A 1 139 ? 0.519 21.592 19.054 1.00 36.02 127 LEU A N 1
ATOM 992 C CA . LEU A 1 139 ? 0.494 21.529 17.612 1.00 35.95 127 LEU A CA 1
ATOM 993 C C . LEU A 1 139 ? 0.288 22.932 17.111 1.00 36.83 127 LEU A C 1
ATOM 994 O O . LEU A 1 139 ? -0.648 23.628 17.500 1.00 37.34 127 LEU A O 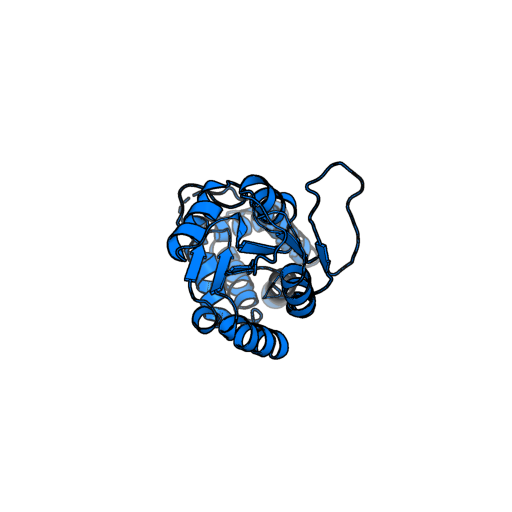1
ATOM 999 N N . LEU A 1 140 ? 1.154 23.305 16.187 1.00 39.13 128 LEU A N 1
ATOM 1000 C CA . LEU A 1 140 ? 1.066 24.612 15.590 1.00 38.93 128 LEU A CA 1
ATOM 1001 C C . LEU A 1 140 ? 1.143 24.440 14.087 1.00 35.86 128 LEU A C 1
ATOM 1002 O O . LEU A 1 140 ? 1.961 23.676 13.565 1.00 37.19 128 LEU A O 1
ATOM 1007 N N . LEU A 1 141 ? 0.276 25.144 13.381 1.00 35.94 129 LEU A N 1
ATOM 1008 C CA . LEU A 1 141 ? 0.292 25.171 11.930 1.00 34.65 129 LEU A CA 1
ATOM 1009 C C . LEU A 1 141 ? 1.135 26.391 11.488 1.00 37.66 129 LEU A C 1
ATOM 1010 O O . LEU A 1 141 ? 0.789 27.533 11.766 1.00 36.24 129 LEU A O 1
ATOM 1015 N N . LEU A 1 142 ? 2.234 26.149 10.820 1.00 37.06 130 LEU A N 1
ATOM 1016 C CA . LEU A 1 142 ? 3.117 27.229 10.339 1.00 38.46 130 LEU A CA 1
ATOM 1017 C C . LEU A 1 142 ? 3.178 27.219 8.825 1.00 36.57 130 LEU A C 1
ATOM 1018 O O . LEU A 1 142 ? 3.865 26.373 8.181 1.00 36.73 130 LEU A O 1
ATOM 1023 N N . THR A 1 143 ? 2.457 28.166 8.226 1.00 38.70 131 THR A N 1
ATOM 1024 C CA . THR A 1 143 ? 2.167 28.126 6.801 1.00 39.58 131 THR A CA 1
ATOM 1025 C C . THR A 1 143 ? 2.498 29.454 6.148 1.00 39.43 131 THR A C 1
ATOM 1026 O O . THR A 1 143 ? 2.029 30.495 6.553 1.00 42.35 131 THR A O 1
ATOM 1030 N N . ASN A 1 144 ? 3.356 29.398 5.148 1.00 37.39 132 ASN A N 1
ATOM 1031 C CA . ASN A 1 144 ? 3.745 30.567 4.363 1.00 37.33 132 ASN A CA 1
ATOM 1032 C C . ASN A 1 144 ? 2.619 30.926 3.434 1.00 39.30 132 ASN A C 1
ATOM 1033 O O . ASN A 1 144 ? 1.768 30.089 3.141 1.00 42.96 132 ASN A O 1
ATOM 1038 N N . GLY A 1 145 ? 2.602 32.175 2.981 1.00 42.14 133 GLY A N 1
ATOM 1039 C CA . GLY A 1 145 ? 1.677 32.592 1.954 1.00 40.72 133 GLY A CA 1
ATOM 1040 C C . GLY A 1 145 ? 0.771 33.709 2.409 1.00 40.45 133 GLY A C 1
ATOM 1041 O O . GLY A 1 145 ? 0.750 34.103 3.578 1.00 37.01 133 GLY A O 1
ATOM 1042 N N . ASP A 1 146 ? 0.017 34.216 1.453 1.00 40.95 134 ASP A N 1
ATOM 1043 C CA . ASP A 1 146 ? -0.829 35.371 1.696 1.00 42.62 134 ASP A CA 1
ATOM 1044 C C . ASP A 1 146 ? -1.976 34.991 2.634 1.00 41.15 134 ASP A C 1
ATOM 1045 O O . ASP A 1 146 ? -2.494 33.876 2.618 1.00 40.51 134 ASP A O 1
ATOM 1050 N N . ARG A 1 147 ? -2.316 35.923 3.504 1.00 42.71 135 ARG A N 1
ATOM 1051 C CA . ARG A 1 147 ? -3.291 35.709 4.531 1.00 43.97 135 ARG A CA 1
ATOM 1052 C C . ARG A 1 147 ? -4.606 35.183 3.970 1.00 41.17 135 ARG A C 1
ATOM 1053 O O . ARG A 1 147 ? -5.107 34.175 4.446 1.00 41.55 135 ARG A O 1
ATOM 1061 N N . GLN A 1 148 ? -5.152 35.848 2.956 1.00 42.70 136 GLN A N 1
ATOM 1062 C CA . GLN A 1 148 ? -6.432 35.424 2.385 1.00 38.26 136 GLN A CA 1
ATOM 1063 C C . GLN A 1 148 ? -6.369 33.981 1.903 1.00 35.91 136 GLN A C 1
ATOM 1064 O O . GLN A 1 148 ? -7.213 33.157 2.252 1.00 35.45 136 GLN A O 1
ATOM 1070 N N . THR A 1 149 ? -5.326 33.663 1.144 1.00 37.17 137 THR A N 1
ATOM 1071 C CA . THR A 1 149 ? -5.237 32.375 0.455 1.00 35.80 137 THR A CA 1
ATOM 1072 C C . THR A 1 149 ? -5.125 31.236 1.453 1.00 36.59 137 THR A C 1
ATOM 1073 O O . THR A 1 149 ? -5.846 30.252 1.379 1.00 39.06 137 THR A O 1
ATOM 1077 N N . GLN A 1 150 ? -4.232 31.390 2.414 1.00 38.67 138 GLN A N 1
ATOM 1078 C CA . GLN A 1 150 ? -3.999 30.360 3.415 1.00 36.06 138 GLN A CA 1
ATOM 1079 C C . GLN A 1 150 ? -5.175 30.203 4.338 1.00 37.30 138 GLN A C 1
ATOM 1080 O O . GLN A 1 150 ? -5.494 29.089 4.746 1.00 35.92 138 GLN A O 1
ATOM 1086 N N . ARG A 1 151 ? -5.825 31.308 4.686 1.00 36.80 139 ARG A N 1
ATOM 1087 C CA . ARG A 1 151 ? -7.018 31.225 5.533 1.00 34.01 139 ARG A CA 1
ATOM 1088 C C . ARG A 1 151 ? -8.116 30.447 4.825 1.00 34.10 139 ARG A C 1
ATOM 1089 O O . ARG A 1 151 ? -8.815 29.655 5.443 1.00 34.52 139 ARG A O 1
ATOM 1097 N N . GLU A 1 152 ? -8.247 30.645 3.514 1.00 31.15 140 GLU A N 1
ATOM 1098 C CA . GLU A 1 152 ? -9.285 29.974 2.757 1.00 32.81 140 GLU A CA 1
ATOM 1099 C C . GLU A 1 152 ? -9.003 28.465 2.722 1.00 33.93 140 GLU A C 1
ATOM 1100 O O . GLU A 1 152 ? -9.942 27.658 2.774 1.00 34.68 140 GLU A O 1
ATOM 1106 N N . LYS A 1 153 ? -7.725 28.101 2.617 1.00 35.09 141 LYS A N 1
ATOM 1107 C CA . LYS A 1 153 ? -7.277 26.684 2.663 1.00 33.98 141 LYS A CA 1
ATOM 1108 C C . LYS A 1 153 ? -7.585 26.033 3.988 1.00 37.12 141 LYS A C 1
ATOM 1109 O O . LYS A 1 153 ? -8.059 24.896 4.049 1.00 40.25 141 LYS A O 1
ATOM 1115 N N . ILE A 1 154 ? -7.259 26.746 5.054 1.00 35.87 142 ILE A N 1
ATOM 1116 C CA . ILE A 1 154 ? -7.491 26.271 6.399 1.00 34.34 142 ILE A CA 1
ATOM 1117 C C . ILE A 1 154 ? -8.982 26.041 6.621 1.00 32.10 142 ILE A C 1
ATOM 1118 O O . ILE A 1 154 ? -9.404 25.011 7.172 1.00 38.02 142 ILE A O 1
ATOM 1123 N N . GLU A 1 155 ? -9.789 26.999 6.191 1.00 35.40 143 GLU A N 1
ATOM 1124 C CA . GLU A 1 155 ? -11.224 26.890 6.330 1.00 36.25 143 GLU A CA 1
ATOM 1125 C C . GLU A 1 155 ? -11.752 25.752 5.457 1.00 37.01 143 GLU A C 1
ATOM 1126 O O . GLU A 1 155 ? -12.637 25.037 5.857 1.00 36.08 143 GLU A O 1
ATOM 1132 N N . ALA A 1 156 ? -11.178 25.542 4.275 1.00 39.01 144 ALA A N 1
ATOM 1133 C CA . ALA A 1 156 ? -11.696 24.538 3.324 1.00 36.29 144 ALA A CA 1
ATOM 1134 C C . ALA A 1 156 ? -11.454 23.112 3.841 1.00 38.05 144 ALA A C 1
ATOM 1135 O O . ALA A 1 156 ? -12.304 22.229 3.706 1.00 37.80 144 ALA A O 1
ATOM 1137 N N . CYS A 1 157 ? -10.287 22.889 4.421 1.00 36.51 145 CYS A N 1
ATOM 1138 C CA . CYS A 1 157 ? -9.974 21.577 4.991 1.00 40.69 145 CYS A CA 1
ATOM 1139 C C . CYS A 1 157 ? -10.365 21.491 6.464 1.00 41.42 145 CYS A C 1
ATOM 1140 O O . CYS A 1 157 ? -10.199 20.443 7.065 1.00 42.98 145 CYS A O 1
ATOM 1143 N N . ALA A 1 158 ? -10.876 22.602 7.011 1.00 39.12 146 ALA A N 1
ATOM 1144 C CA . ALA A 1 158 ? -11.381 22.676 8.373 1.00 39.04 146 ALA A CA 1
ATOM 1145 C C . ALA A 1 158 ? -10.379 22.145 9.381 1.00 42.01 146 ALA A C 1
ATOM 1146 O O . ALA A 1 158 ? -10.705 21.288 10.178 1.00 41.42 146 ALA A O 1
ATOM 1148 N N . CYS A 1 159 ? -9.149 22.644 9.366 1.00 43.54 147 CYS A N 1
ATOM 1149 C CA . CYS A 1 159 ? -8.154 22.059 10.235 1.00 43.61 147 CYS A CA 1
ATOM 1150 C C . CYS A 1 159 ? -7.934 22.866 11.516 1.00 44.38 147 CYS A C 1
ATOM 1151 O O . CYS A 1 159 ? -7.149 22.472 12.369 1.00 39.69 147 CYS A O 1
ATOM 1154 N N . GLN A 1 160 ? -8.632 23.986 11.652 1.00 42.95 148 GLN A N 1
ATOM 1155 C CA . GLN A 1 160 ? -8.347 24.915 12.734 1.00 44.05 148 GLN A CA 1
ATOM 1156 C C . GLN A 1 160 ? -8.502 24.230 14.074 1.00 41.53 148 GLN A C 1
ATOM 1157 O O . GLN A 1 160 ? -7.703 24.435 14.940 1.00 44.83 148 GLN A O 1
ATOM 1163 N N . SER A 1 161 ? -9.496 23.360 14.223 1.00 42.49 149 SER A N 1
ATOM 1164 C CA . SER A 1 161 ? -9.765 22.710 15.514 1.00 40.40 149 SER A CA 1
ATOM 1165 C C . SER A 1 161 ? -8.664 21.747 16.004 1.00 42.64 149 SER A C 1
ATOM 1166 O O . SER A 1 161 ? -8.669 21.360 17.160 1.00 38.75 149 SER A O 1
ATOM 1169 N N . TYR A 1 162 ? -7.727 21.385 15.131 1.00 40.98 150 TYR A N 1
ATOM 1170 C CA . TYR A 1 162 ? -6.635 20.463 15.444 1.00 41.91 150 TYR A CA 1
ATOM 1171 C C . TYR A 1 162 ? -5.403 21.150 16.007 1.00 41.06 150 TYR A C 1
ATOM 1172 O O . TYR A 1 162 ? -4.497 20.488 16.50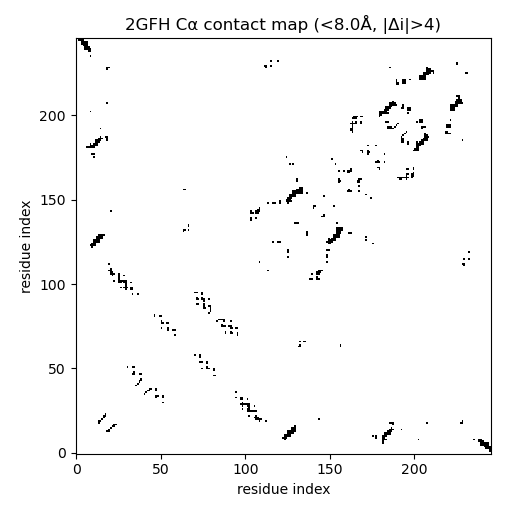5 1.00 41.65 150 TYR A O 1
ATOM 1181 N N . PHE A 1 163 ? -5.363 22.476 15.929 1.00 39.07 151 PHE A N 1
ATOM 1182 C CA . PHE A 1 163 ? -4.135 23.222 16.235 1.00 37.84 151 PHE A CA 1
ATOM 1183 C C . PHE A 1 163 ? -4.280 24.151 17.409 1.00 39.05 151 PHE A C 1
ATOM 1184 O O . PHE A 1 163 ? -5.293 24.800 17.537 1.00 35.94 151 PHE A O 1
ATOM 1192 N N . ASP A 1 164 ? -3.285 24.149 18.291 1.00 37.94 152 ASP A N 1
ATOM 1193 C CA . ASP A 1 164 ? -3.208 25.105 19.405 1.00 39.46 152 ASP A CA 1
ATOM 1194 C C . ASP A 1 164 ? -3.005 26.543 18.899 1.00 40.53 152 ASP A C 1
ATOM 1195 O O . ASP A 1 164 ? -3.341 27.541 19.577 1.00 36.34 152 ASP A O 1
ATOM 1200 N N . ALA A 1 165 ? -2.425 26.639 17.709 1.00 38.28 153 ALA A N 1
ATOM 1201 C CA . ALA A 1 165 ? -2.147 27.914 17.119 1.00 38.94 153 ALA A CA 1
ATOM 1202 C C . ALA A 1 165 ? -1.882 27.748 15.632 1.00 36.85 153 ALA A C 1
ATOM 1203 O O . ALA A 1 165 ? -1.473 26.683 15.137 1.00 41.37 153 ALA A O 1
ATOM 1205 N N . ILE A 1 166 ? -2.101 28.832 14.918 1.00 37.87 154 ILE A N 1
ATOM 1206 C CA . ILE A 1 166 ? -1.888 28.867 13.483 1.00 35.72 154 ILE A CA 1
ATOM 1207 C C . ILE A 1 166 ? -1.158 30.174 13.205 1.00 38.45 154 ILE A C 1
ATOM 1208 O O . ILE A 1 166 ? -1.589 31.256 13.664 1.00 35.81 154 ILE A O 1
ATOM 1213 N N . VAL A 1 167 ? -0.072 30.061 12.440 1.00 39.75 155 VAL A N 1
ATOM 1214 C CA . VAL A 1 167 ? 0.756 31.207 12.100 1.00 38.96 155 VAL A CA 1
ATOM 1215 C C . VAL A 1 167 ? 0.874 31.202 10.614 1.00 37.90 155 VAL A C 1
ATOM 1216 O O . VAL A 1 167 ? 1.302 30.225 10.056 1.00 36.53 155 VAL A O 1
ATOM 1220 N N . ILE A 1 168 ? 0.504 32.320 9.994 1.00 35.31 156 ILE A N 1
ATOM 1221 C CA . ILE A 1 168 ? 0.494 32.456 8.552 1.00 36.10 156 ILE A CA 1
ATOM 1222 C C . ILE A 1 168 ? 1.588 33.475 8.184 1.00 37.87 156 ILE A C 1
ATOM 1223 O O . ILE A 1 168 ? 1.607 34.598 8.690 1.00 36.66 156 ILE A O 1
ATOM 1228 N N . GLY A 1 169 ? 2.502 33.059 7.329 1.00 37.61 157 GLY A N 1
ATOM 1229 C CA . GLY A 1 169 ? 3.641 33.911 6.966 1.00 40.07 157 GLY A CA 1
ATOM 1230 C C . GLY A 1 169 ? 3.271 35.311 6.476 1.00 39.92 157 GLY A C 1
ATOM 1231 O O . GLY A 1 169 ? 3.917 36.295 6.840 1.00 41.56 157 GLY A O 1
ATOM 1232 N N . GLY A 1 170 ? 2.228 35.407 5.654 1.00 40.91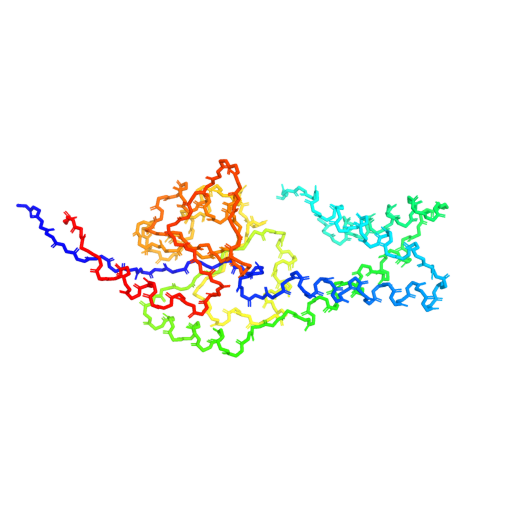 158 GLY A N 1
ATOM 1233 C CA . GLY A 1 170 ? 1.744 36.708 5.157 1.00 39.86 158 GLY A CA 1
ATOM 1234 C C . GLY A 1 170 ? 1.222 37.668 6.204 1.00 41.81 158 GLY A C 1
ATOM 1235 O O . GLY A 1 170 ? 0.863 38.809 5.869 1.00 45.75 158 GLY A O 1
ATOM 1236 N N . GLU A 1 171 ? 1.116 37.219 7.449 1.00 40.11 159 GLU A N 1
ATOM 1237 C CA . GLU A 1 171 ? 0.690 38.052 8.568 1.00 41.96 159 GLU A CA 1
ATOM 1238 C C . GLU A 1 171 ? 1.867 38.494 9.406 1.00 41.98 159 GLU A C 1
ATOM 1239 O O . GLU A 1 171 ? 1.699 39.249 10.350 1.00 42.15 159 GLU A O 1
ATOM 1245 N N . GLN A 1 172 ? 3.057 38.022 9.068 1.00 43.56 160 GLN A N 1
ATOM 1246 C CA . GLN A 1 172 ? 4.253 38.267 9.857 1.00 42.48 160 GLN A CA 1
ATOM 1247 C C . GLN A 1 172 ? 5.229 39.136 9.063 1.00 43.61 160 GLN A C 1
ATOM 1248 O O . GLN A 1 172 ? 5.096 39.273 7.850 1.00 42.73 160 GLN A O 1
ATOM 1254 N N . LYS A 1 173 ? 6.217 39.704 9.743 1.00 44.25 161 LYS A N 1
ATOM 1255 C CA . LYS A 1 173 ? 7.211 40.581 9.076 1.00 45.02 161 LYS A CA 1
ATOM 1256 C C . LYS A 1 173 ? 8.083 39.807 8.085 1.00 44.41 161 LYS A C 1
ATOM 1257 O O . LYS A 1 173 ? 8.502 40.322 7.071 1.00 41.66 161 LYS A O 1
ATOM 1260 N N . GLU A 1 174 ? 8.365 38.562 8.419 1.00 43.99 162 GLU A N 1
ATOM 1261 C CA . GLU A 1 174 ? 9.104 37.681 7.545 1.00 43.49 162 GLU A CA 1
ATOM 1262 C C . GLU A 1 174 ? 8.462 36.320 7.719 1.00 39.76 162 GLU A C 1
ATOM 1263 O O . GLU A 1 174 ? 7.892 36.024 8.786 1.00 40.38 162 GLU A O 1
ATOM 1269 N N . GLU A 1 175 ? 8.615 35.482 6.712 1.00 39.39 163 GLU A N 1
ATOM 1270 C CA . GLU A 1 175 ? 8.146 34.104 6.815 1.00 39.51 163 GLU A CA 1
ATOM 1271 C C . GLU A 1 175 ? 9.284 33.087 6.722 1.00 39.04 163 GLU A C 1
ATOM 1272 O O . GLU A 1 175 ? 10.458 33.449 6.758 1.00 40.45 163 GLU A O 1
ATOM 1278 N N . LYS A 1 176 ? 8.915 31.823 6.619 1.00 38.40 164 LYS A N 1
ATOM 1279 C CA . LYS A 1 176 ? 9.901 30.737 6.551 1.00 37.01 164 LYS A CA 1
ATOM 1280 C C . LYS A 1 176 ? 10.739 30.991 5.320 1.00 37.25 164 LYS A C 1
ATOM 1281 O O . LYS A 1 176 ? 10.179 31.263 4.244 1.00 39.71 164 LYS A O 1
ATOM 1287 N N . PRO A 1 177 ? 12.079 30.875 5.432 1.00 39.94 165 PRO A N 1
ATOM 1288 C CA . PRO A 1 177 ? 12.825 30.294 6.521 1.00 38.08 165 PRO A CA 1
ATOM 1289 C C . PRO A 1 177 ? 13.384 31.213 7.548 1.00 39.41 165 PRO A C 1
ATOM 1290 O O . PRO A 1 177 ? 14.262 30.803 8.289 1.00 37.42 165 PRO A O 1
ATOM 1294 N N . ALA A 1 178 ? 12.921 32.449 7.603 1.00 40.98 166 ALA A N 1
ATOM 1295 C CA . ALA A 1 178 ? 13.528 33.399 8.521 1.00 41.15 166 ALA A CA 1
ATOM 1296 C C . ALA A 1 178 ? 13.279 32.863 9.905 1.00 39.77 166 ALA A C 1
ATOM 1297 O O . ALA A 1 178 ? 12.144 32.500 10.224 1.00 40.71 166 ALA A O 1
ATOM 1299 N N . PRO A 1 179 ? 14.325 32.820 10.739 1.00 37.61 167 PRO A N 1
ATOM 1300 C CA . PRO A 1 179 ? 14.179 32.229 12.076 1.00 38.77 167 PRO A CA 1
ATOM 1301 C C . PRO A 1 179 ? 13.236 33.009 12.985 1.00 39.71 167 PRO A C 1
ATOM 1302 O O . PRO A 1 179 ? 12.607 32.438 13.853 1.00 39.33 167 PRO A O 1
ATOM 1306 N N . SER A 1 180 ? 13.079 34.301 12.742 1.00 41.32 168 SER A N 1
ATOM 1307 C CA . SER A 1 180 ? 12.149 35.089 13.532 1.00 40.75 168 SER A CA 1
ATOM 1308 C C . SER A 1 180 ? 10.735 34.474 13.610 1.00 41.56 168 SER A C 1
ATOM 1309 O O . SER A 1 180 ? 10.095 34.528 14.668 1.00 42.64 168 SER A O 1
ATOM 1312 N N . ILE A 1 181 ? 10.241 33.891 12.514 1.00 40.03 169 ILE A N 1
ATOM 1313 C CA . ILE A 1 181 ? 8.850 33.404 12.517 1.00 39.02 169 ILE A CA 1
ATOM 1314 C C . ILE A 1 181 ? 8.780 32.176 13.400 1.00 39.25 169 ILE A C 1
ATOM 1315 O O . ILE A 1 181 ? 7.765 31.917 14.099 1.00 41.25 169 ILE A O 1
ATOM 1320 N N . PHE A 1 182 ? 9.863 31.398 13.407 1.00 39.34 170 PHE A N 1
ATOM 1321 C CA . PHE A 1 182 ? 9.914 30.232 14.256 1.00 36.10 170 PHE A CA 1
ATOM 1322 C C . PHE A 1 182 ? 10.012 30.657 15.706 1.00 41.69 170 PHE A C 1
ATOM 1323 O O . PHE A 1 182 ? 9.332 30.088 16.548 1.00 40.03 170 PHE A O 1
ATOM 1331 N N . TYR A 1 183 ? 10.822 31.664 16.009 1.00 39.45 171 TYR A N 1
ATOM 1332 C CA . TYR A 1 183 ? 10.840 32.173 17.381 1.00 40.45 171 TYR A CA 1
ATOM 1333 C C . TYR A 1 183 ? 9.481 32.723 17.830 1.00 40.98 171 TYR A C 1
ATOM 1334 O O . TYR A 1 183 ? 9.141 32.666 19.007 1.00 41.17 171 TYR A O 1
ATOM 1343 N N . HIS A 1 184 ? 8.726 33.288 16.908 1.00 42.31 172 HIS A N 1
ATOM 1344 C CA . HIS A 1 184 ? 7.389 33.771 17.230 1.00 43.35 172 HIS A CA 1
ATOM 1345 C C . HIS A 1 184 ? 6.505 32.586 17.587 1.00 42.60 172 HIS A C 1
ATOM 1346 O O . HIS A 1 184 ? 5.774 32.614 18.570 1.00 43.73 172 HIS A O 1
ATOM 1353 N N . CYS A 1 185 ? 6.577 31.526 16.791 1.00 38.10 173 CYS A N 1
ATOM 1354 C CA . CYS A 1 185 ? 5.825 30.317 17.085 1.00 41.22 173 CYS A CA 1
ATOM 1355 C C . CYS A 1 185 ? 6.142 29.795 18.490 1.00 39.39 173 CYS A C 1
ATOM 1356 O O . CYS A 1 185 ? 5.260 29.447 19.262 1.00 40.53 173 CYS A O 1
ATOM 1359 N N . CYS A 1 186 ? 7.413 29.761 18.839 1.00 40.96 174 CYS A N 1
ATOM 1360 C CA . CYS A 1 186 ? 7.813 29.268 20.149 1.00 39.88 174 CYS A CA 1
ATOM 1361 C C . CYS A 1 186 ? 7.264 30.134 21.259 1.00 42.60 174 CYS A C 1
ATOM 1362 O O . CYS A 1 186 ? 6.765 29.630 22.252 1.00 41.73 174 CYS A O 1
ATOM 1365 N N . ASP A 1 187 ? 7.362 31.447 21.087 1.00 43.51 175 ASP A N 1
ATOM 1366 C CA . ASP A 1 187 ? 6.810 32.383 22.070 1.00 44.55 175 ASP A CA 1
ATOM 1367 C C . ASP A 1 187 ? 5.308 32.231 22.286 1.00 43.52 175 ASP A C 1
ATOM 1368 O O . ASP A 1 187 ? 4.813 32.344 23.423 1.00 42.00 175 ASP A O 1
ATOM 1373 N N . LEU A 1 188 ? 4.579 32.030 21.190 1.00 42.80 176 LEU A N 1
ATOM 1374 C CA . LEU A 1 188 ? 3.147 31.807 21.254 1.00 43.17 176 LEU A CA 1
ATOM 1375 C C . LEU A 1 188 ? 2.837 30.624 22.136 1.00 42.81 176 LEU A C 1
ATOM 1376 O O . LEU A 1 188 ? 1.842 30.640 22.864 1.00 43.43 176 LEU A O 1
ATOM 1381 N N . LEU A 1 189 ? 3.679 29.596 22.078 1.00 41.54 177 LEU A N 1
ATOM 1382 C CA . LEU A 1 189 ? 3.445 28.395 22.853 1.00 41.37 177 LEU A CA 1
ATOM 1383 C C . LEU A 1 189 ? 4.119 28.373 24.211 1.00 41.33 177 LEU A C 1
ATOM 1384 O O . LEU A 1 189 ? 3.869 27.470 24.995 1.00 43.93 177 LEU A O 1
ATOM 1389 N N . GLY A 1 190 ? 4.980 29.340 24.497 1.00 40.82 178 GLY A N 1
ATOM 1390 C CA . GLY A 1 190 ? 5.714 29.345 25.751 1.00 38.46 178 GLY A CA 1
ATOM 1391 C C . GLY A 1 190 ? 6.660 28.174 25.759 1.00 38.50 178 GLY A C 1
ATOM 1392 O O . GLY A 1 190 ? 6.802 27.519 26.773 1.00 38.33 178 GLY A O 1
ATOM 1393 N N . VAL A 1 191 ? 7.306 27.921 24.627 1.00 43.07 179 VAL A N 1
ATOM 1394 C CA . VAL A 1 191 ? 8.354 26.895 24.535 1.00 43.07 179 VAL A CA 1
ATOM 1395 C C . VAL A 1 191 ? 9.639 27.485 23.931 1.00 41.26 179 VAL A C 1
ATOM 1396 O O . VAL A 1 191 ? 9.651 28.611 23.470 1.00 46.14 179 VAL A O 1
ATOM 1400 N N . GLN A 1 192 ? 10.720 26.711 23.985 1.00 40.26 180 GLN A N 1
ATOM 1401 C CA . GLN A 1 192 ? 12.014 27.064 23.397 1.00 40.39 180 GLN A CA 1
ATOM 1402 C C . GLN A 1 192 ? 12.162 26.401 22.039 1.00 39.45 180 GLN A C 1
ATOM 1403 O O . GLN A 1 192 ? 11.620 25.309 21.853 1.00 38.22 180 GLN A O 1
ATOM 1409 N N . PRO A 1 193 ? 12.920 27.021 21.094 1.00 40.44 181 PRO A N 1
ATOM 1410 C CA . PRO A 1 193 ? 13.201 26.359 19.798 1.00 44.96 181 PRO A CA 1
ATOM 1411 C C . PRO A 1 193 ? 13.665 24.925 19.930 1.00 41.20 181 PRO A C 1
ATOM 1412 O O . PRO A 1 193 ? 13.191 24.036 19.197 1.00 42.99 181 PRO A O 1
ATOM 1416 N N . GLY A 1 194 ? 14.573 24.698 20.871 1.00 43.97 182 GLY A N 1
ATOM 1417 C CA . GLY A 1 194 ? 15.082 23.348 21.218 1.00 41.29 182 GLY A CA 1
ATOM 1418 C C . GLY A 1 194 ? 14.067 22.332 21.648 1.00 42.66 182 GLY A C 1
ATOM 1419 O O . GLY A 1 194 ? 14.379 21.161 21.820 1.00 42.07 182 GLY A O 1
ATOM 1420 N N . ASP A 1 195 ? 12.835 22.771 21.852 1.00 41.26 183 ASP A N 1
ATOM 1421 C CA . ASP A 1 195 ? 11.772 21.879 22.247 1.00 41.79 183 ASP A CA 1
ATOM 1422 C C . ASP A 1 195 ? 10.859 21.550 21.108 1.00 41.85 183 ASP A C 1
ATOM 1423 O O . ASP A 1 195 ? 9.923 20.781 21.296 1.00 41.11 183 ASP A O 1
ATOM 1428 N N . CYS A 1 196 ? 11.116 22.110 19.909 1.00 40.06 184 CYS A N 1
ATOM 1429 C CA . CYS A 1 196 ? 10.136 22.072 18.850 1.00 40.50 184 CYS A CA 1
ATOM 1430 C C . CYS A 1 196 ? 10.647 21.284 17.634 1.00 39.40 184 CYS A C 1
ATOM 1431 O O . CYS A 1 196 ? 11.821 21.302 17.348 1.00 38.21 184 CYS A O 1
ATOM 1434 N N . VAL A 1 197 ? 9.753 20.581 16.969 1.00 40.96 185 VAL A N 1
ATOM 1435 C CA . VAL A 1 197 ? 10.061 19.863 15.721 1.00 39.93 185 VAL A CA 1
ATOM 1436 C C . VAL A 1 197 ? 9.298 20.512 14.576 1.00 42.13 185 VAL A C 1
ATOM 1437 O O . VAL A 1 197 ? 8.112 20.794 14.705 1.00 39.58 185 VAL A O 1
ATOM 1441 N N . MET A 1 198 ? 9.988 20.767 13.461 1.00 38.69 186 MET A N 1
ATOM 1442 C CA . MET A 1 198 ? 9.337 21.258 12.260 1.00 39.15 186 MET A CA 1
ATOM 1443 C C . MET A 1 198 ? 9.133 20.130 11.308 1.00 37.86 186 MET A C 1
ATOM 1444 O O . MET A 1 198 ? 10.089 19.439 10.970 1.00 37.48 186 MET A O 1
ATOM 1449 N N . VAL A 1 199 ? 7.902 20.041 10.768 1.00 38.85 187 VAL A N 1
ATOM 1450 C CA . VAL A 1 199 ? 7.540 19.054 9.756 1.00 38.76 187 VAL A CA 1
ATOM 1451 C C . VAL A 1 199 ? 6.993 19.725 8.482 1.00 37.06 187 VAL A C 1
ATOM 1452 O O . VAL A 1 199 ? 6.014 20.472 8.493 1.00 38.10 187 VAL A O 1
ATOM 1456 N N . GLY A 1 200 ? 7.655 19.487 7.374 1.00 35.66 188 GLY A N 1
ATOM 1457 C CA . GLY A 1 200 ? 7.266 20.160 6.168 1.00 38.47 188 GLY A CA 1
ATOM 1458 C C . GLY A 1 200 ? 7.888 19.539 4.938 1.00 39.26 188 GLY A C 1
ATOM 1459 O O . GLY A 1 200 ? 8.840 18.805 5.046 1.00 39.32 188 GLY A O 1
ATOM 1460 N N . ASP A 1 201 ? 7.345 19.873 3.762 1.00 38.62 189 ASP A N 1
ATOM 1461 C CA . ASP A 1 201 ? 7.811 19.256 2.522 1.00 40.17 189 ASP A CA 1
ATOM 1462 C C . ASP A 1 201 ? 8.785 20.054 1.681 1.00 40.74 189 ASP A C 1
ATOM 1463 O O . ASP A 1 201 ? 9.242 19.541 0.642 1.00 39.30 189 ASP A O 1
ATOM 1468 N N . THR A 1 202 ? 9.170 21.241 2.149 1.00 38.86 190 THR A N 1
ATOM 1469 C CA . THR A 1 202 ? 10.089 22.070 1.410 1.00 39.88 190 THR A CA 1
ATOM 1470 C C . THR A 1 202 ? 11.401 22.329 2.091 1.00 39.20 190 THR A C 1
ATOM 1471 O O . THR A 1 202 ? 11.453 22.952 3.143 1.00 39.25 190 THR A O 1
ATOM 1475 N N . LEU A 1 203 ? 12.490 21.956 1.432 1.00 38.69 191 LEU A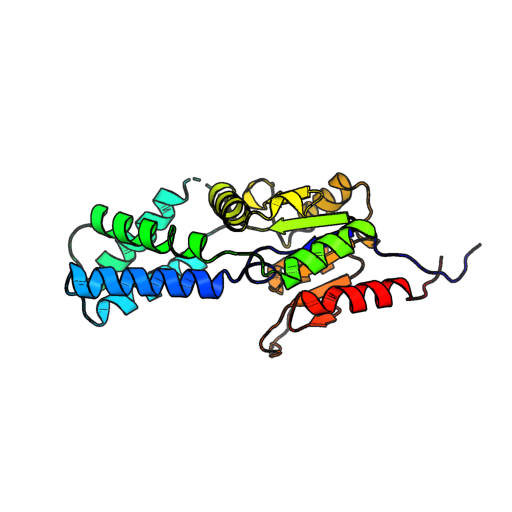 N 1
ATOM 1476 C CA . LEU A 1 203 ? 13.807 22.182 2.005 1.00 37.59 191 LEU A CA 1
ATOM 1477 C C . LEU A 1 203 ? 14.114 23.644 2.264 1.00 38.77 191 LEU A C 1
ATOM 1478 O O . LEU A 1 203 ? 14.637 23.992 3.292 1.00 39.59 191 LEU A O 1
ATOM 1483 N N . GLU A 1 204 ? 13.880 24.502 1.295 1.00 40.36 192 GLU A N 1
ATOM 1484 C CA . GLU A 1 204 ? 14.429 25.866 1.419 1.00 42.00 192 GLU A CA 1
ATOM 1485 C C . GLU A 1 204 ? 13.633 26.722 2.378 1.00 40.09 192 GLU A C 1
ATOM 1486 O O . GLU A 1 204 ? 14.114 27.722 2.860 1.00 42.18 192 GLU A O 1
ATOM 1492 N N . THR A 1 205 ? 12.430 26.318 2.707 1.00 41.25 193 THR A N 1
ATOM 1493 C CA . THR A 1 205 ? 11.629 27.099 3.658 1.00 41.42 193 THR A CA 1
ATOM 1494 C C . THR A 1 205 ? 11.445 26.416 4.985 1.00 41.47 193 THR A C 1
ATOM 1495 O O . THR A 1 205 ? 11.857 26.946 6.004 1.00 39.75 193 THR A O 1
ATOM 1499 N N . ASP A 1 206 ? 10.813 25.235 4.993 1.00 40.91 194 ASP A N 1
ATOM 1500 C CA . ASP A 1 206 ? 10.568 24.526 6.224 1.00 42.32 194 ASP A CA 1
ATOM 1501 C C . ASP A 1 206 ? 11.847 24.041 6.879 1.00 40.24 194 ASP A C 1
ATOM 1502 O O . ASP A 1 206 ? 12.012 24.211 8.093 1.00 40.67 194 ASP A O 1
ATOM 1507 N N . ILE A 1 207 ? 12.684 23.347 6.098 1.00 40.82 195 ILE A N 1
ATOM 1508 C CA . ILE A 1 207 ? 13.841 22.700 6.696 1.00 37.34 195 ILE A CA 1
ATOM 1509 C C . ILE A 1 207 ? 14.931 23.695 7.025 1.00 38.65 195 ILE A C 1
ATOM 1510 O O . ILE A 1 207 ? 15.447 23.755 8.149 1.00 39.59 195 ILE A O 1
ATOM 1515 N N . GLN A 1 208 ? 15.301 24.484 6.051 1.00 37.09 196 GLN A N 1
ATOM 1516 C CA . GLN A 1 208 ? 16.281 25.496 6.351 1.00 38.91 196 GLN A CA 1
ATOM 1517 C C . GLN A 1 208 ? 15.826 26.400 7.500 1.00 40.74 196 GLN A C 1
ATOM 1518 O O . GLN A 1 208 ? 16.655 26.871 8.279 1.00 38.19 196 GLN A O 1
ATOM 1524 N N . GLY A 1 209 ? 14.527 26.664 7.558 1.00 37.32 197 GLY A N 1
ATOM 1525 C CA . GLY A 1 209 ? 13.949 27.515 8.554 1.00 38.27 197 GLY A CA 1
ATOM 1526 C C . GLY A 1 209 ? 14.128 26.921 9.925 1.00 38.08 197 GLY A C 1
ATOM 1527 O O . GLY A 1 209 ? 14.503 27.617 10.858 1.00 39.06 197 GLY A O 1
ATOM 1528 N N . GLY A 1 210 ? 13.934 25.609 10.017 1.00 38.71 198 GLY A N 1
ATOM 1529 C CA . GLY A 1 210 ? 14.076 24.919 11.312 1.00 40.41 198 GLY A CA 1
ATOM 1530 C C . GLY A 1 210 ? 15.527 24.885 11.717 1.00 38.52 198 GLY A C 1
ATOM 1531 O O . GLY A 1 210 ? 15.842 25.090 12.894 1.00 39.69 198 GLY A O 1
ATOM 1532 N N . LEU A 1 211 ? 16.417 24.724 10.733 1.00 38.97 199 LEU A N 1
ATOM 1533 C CA . LEU A 1 211 ? 17.841 24.733 10.965 1.00 37.47 199 LEU A CA 1
ATOM 1534 C C . LEU A 1 211 ? 18.274 26.110 11.423 1.00 38.61 199 LEU A C 1
ATOM 1535 O O . LEU A 1 211 ? 19.038 26.235 12.396 1.00 38.48 199 LEU A O 1
ATOM 1540 N N . ASN A 1 212 ? 17.768 27.135 10.737 1.00 37.03 200 ASN A N 1
ATOM 1541 C CA . ASN A 1 212 ? 18.048 28.536 11.095 1.00 37.28 200 ASN A CA 1
ATOM 1542 C C . ASN A 1 212 ? 17.686 28.856 12.546 1.00 37.72 200 ASN A C 1
ATOM 1543 O O . ASN A 1 212 ? 18.411 29.586 13.227 1.00 37.55 200 ASN A O 1
ATOM 1548 N N . ALA A 1 213 ? 16.563 28.305 13.011 1.00 38.97 201 ALA A N 1
ATOM 1549 C CA . ALA A 1 213 ? 16.011 28.639 14.307 1.00 40.29 201 ALA A CA 1
ATOM 1550 C C . ALA A 1 213 ? 16.540 27.746 15.438 1.00 39.79 201 ALA A C 1
ATOM 1551 O O . ALA A 1 213 ? 16.155 27.907 16.585 1.00 39.01 201 ALA A O 1
ATOM 1553 N N . GLY A 1 214 ? 17.371 26.764 15.121 1.00 39.62 202 GLY A N 1
ATOM 1554 C CA . GLY A 1 214 ? 17.874 25.847 16.160 1.00 40.61 202 GLY A CA 1
ATOM 1555 C C . GLY A 1 214 ? 16.822 24.909 16.739 1.00 41.68 202 GLY A C 1
ATOM 1556 O O . GLY A 1 214 ? 16.894 24.523 17.900 1.00 38.58 202 GLY A O 1
ATOM 1557 N N . LEU A 1 215 ? 15.879 24.482 15.911 1.00 38.98 203 LEU A N 1
ATOM 1558 C CA . LEU A 1 215 ? 14.849 23.563 16.364 1.00 40.67 203 LEU A CA 1
ATOM 1559 C C . LEU A 1 215 ? 15.421 22.230 16.756 1.00 37.94 203 LEU A C 1
ATOM 1560 O O . LEU A 1 215 ? 16.461 21.802 16.230 1.00 36.61 203 LEU A O 1
ATOM 1565 N N . LYS A 1 216 ? 14.717 21.528 17.642 1.00 38.25 204 LYS A N 1
ATOM 1566 C CA . LYS A 1 216 ? 15.138 20.203 18.116 1.00 38.59 204 LYS A CA 1
ATOM 1567 C C . LYS A 1 216 ? 15.337 19.281 16.927 1.00 35.93 204 LYS A C 1
ATOM 1568 O O . LYS A 1 216 ? 16.247 18.517 16.914 1.00 36.90 204 LYS A O 1
ATOM 1574 N N . ALA A 1 217 ? 14.427 19.310 15.931 1.00 36.84 205 ALA A N 1
ATOM 1575 C CA . ALA A 1 217 ? 14.617 18.523 14.733 1.00 39.37 205 ALA A CA 1
ATOM 1576 C C . ALA A 1 217 ? 13.760 19.064 13.582 1.00 37.95 205 ALA A C 1
ATOM 1577 O O . ALA A 1 217 ? 12.780 19.734 13.809 1.00 37.33 205 ALA A O 1
ATOM 1579 N N . THR A 1 218 ? 14.189 18.724 12.373 1.00 37.13 206 THR A N 1
ATOM 1580 C CA . THR A 1 218 ? 13.455 18.996 11.160 1.00 37.91 206 THR A CA 1
ATOM 1581 C C . THR A 1 218 ? 13.145 17.647 10.518 1.00 38.78 206 THR A C 1
ATOM 1582 O O . THR A 1 218 ? 13.983 16.761 10.477 1.00 36.80 206 THR A O 1
ATOM 1586 N N . VAL A 1 219 ? 11.917 17.551 10.017 1.00 36.43 207 VAL A N 1
ATOM 1587 C CA . VAL A 1 219 ? 11.417 16.360 9.378 1.00 35.69 207 VAL A CA 1
ATOM 1588 C C . VAL A 1 219 ? 10.911 16.781 8.007 1.00 34.85 207 VAL A C 1
ATOM 1589 O O . VAL A 1 219 ? 9.975 17.602 7.881 1.00 37.41 207 VAL A O 1
ATOM 1593 N N . TRP A 1 220 ? 11.597 16.277 7.003 1.00 36.68 208 TRP A N 1
ATOM 1594 C CA . TRP A 1 220 ? 11.245 16.507 5.600 1.00 36.10 208 TRP A CA 1
ATOM 1595 C C . TRP A 1 220 ? 10.273 15.455 5.104 1.00 36.12 208 TRP A C 1
ATOM 1596 O O . TRP A 1 220 ? 10.579 14.256 5.071 1.00 37.43 208 TRP A O 1
ATOM 1607 N N . ILE A 1 221 ? 9.095 15.924 4.730 1.00 37.60 209 ILE A N 1
ATOM 1608 C CA . ILE A 1 221 ? 8.106 15.079 4.023 1.00 39.61 209 ILE A CA 1
ATOM 1609 C C . ILE A 1 221 ? 8.502 15.061 2.530 1.00 39.82 209 ILE A C 1
ATOM 1610 O O . ILE A 1 221 ? 8.479 16.101 1.863 1.00 40.64 209 ILE A O 1
ATOM 1615 N N . ASN A 1 222 ? 8.856 13.884 2.036 1.00 39.35 210 ASN A N 1
ATOM 1616 C CA . ASN A 1 222 ? 9.362 13.679 0.671 1.00 38.60 210 ASN A CA 1
ATOM 1617 C C . ASN A 1 222 ? 8.700 12.403 0.151 1.00 39.34 210 ASN A C 1
ATOM 1618 O O . ASN A 1 222 ? 9.255 11.317 0.266 1.00 38.13 210 ASN A O 1
ATOM 1623 N N . LYS A 1 223 ? 7.501 12.533 -0.415 1.00 47.85 211 LYS A N 1
ATOM 1624 C CA . LYS A 1 223 ? 6.709 11.354 -0.786 1.00 48.95 211 LYS A CA 1
ATOM 1625 C C . LYS A 1 223 ? 7.502 10.480 -1.706 1.00 52.77 211 LYS A C 1
ATOM 1626 O O . LYS A 1 223 ? 7.755 9.289 -1.405 1.00 55.57 211 LYS A O 1
ATOM 1628 N N . SER A 1 224 ? 8.012 11.079 -2.783 1.00 54.91 212 SER A N 1
ATOM 1629 C CA . SER A 1 224 ? 8.788 10.316 -3.767 1.00 55.10 212 SER A CA 1
ATOM 1630 C C . SER A 1 224 ? 9.961 9.571 -3.165 1.00 54.99 212 SER A C 1
ATOM 1631 O O . SER A 1 224 ? 10.371 8.543 -3.682 1.00 55.01 212 SER A O 1
ATOM 1634 N N . GLY A 1 225 ? 10.547 10.116 -2.102 1.00 49.82 213 GLY A N 1
ATOM 1635 C CA . GLY A 1 225 ? 11.827 9.627 -1.602 1.00 51.03 213 GLY A CA 1
ATOM 1636 C C . GLY A 1 225 ? 13.099 10.052 -2.332 1.00 50.58 213 GLY A C 1
ATOM 1637 O O . GLY A 1 225 ? 14.218 9.737 -1.882 1.00 51.38 213 GLY A O 1
ATOM 1638 N N . ARG A 1 226 ? 12.959 10.781 -3.433 1.00 49.27 214 ARG A N 1
ATOM 1639 C CA . ARG A 1 226 ? 14.112 11.294 -4.154 1.00 47.09 214 ARG A CA 1
ATOM 1640 C C . ARG A 1 226 ? 14.845 12.383 -3.354 1.00 50.71 214 ARG A C 1
ATOM 1641 O O . ARG A 1 226 ? 14.208 13.278 -2.800 1.00 49.05 214 ARG A O 1
ATOM 1649 N N . VAL A 1 227 ? 16.180 12.338 -3.328 1.00 53.75 215 VAL A N 1
ATOM 1650 C CA . VAL A 1 227 ? 16.945 13.436 -2.721 1.00 55.25 215 VAL A CA 1
ATOM 1651 C C . VAL A 1 227 ? 17.658 14.267 -3.748 1.00 56.23 215 VAL A C 1
ATOM 1652 O O . VAL A 1 227 ? 18.025 13.761 -4.811 1.00 49.00 215 VAL A O 1
ATOM 1656 N N . PRO A 1 228 ? 17.861 15.560 -3.449 1.00 56.09 216 PRO A N 1
ATOM 1657 C CA . PRO A 1 228 ? 18.543 16.389 -4.457 1.00 58.66 216 PRO A CA 1
ATOM 1658 C C . PRO A 1 228 ? 20.003 15.956 -4.658 1.00 56.48 216 PRO A C 1
ATOM 1659 O O . PRO A 1 228 ? 20.551 15.239 -3.820 1.00 56.84 216 PRO A O 1
ATOM 1663 N N . LEU A 1 229 ? 20.599 16.389 -5.753 1.00 58.89 217 LEU A N 1
ATOM 1664 C CA . LEU A 1 229 ? 21.961 16.002 -6.094 1.00 60.37 217 LEU A CA 1
ATOM 1665 C C . LEU A 1 229 ? 22.970 17.084 -5.675 1.00 60.85 217 LEU A C 1
ATOM 1666 O O . LEU A 1 229 ? 24.125 16.763 -5.382 1.00 62.07 217 LEU A O 1
ATOM 1671 N N . THR A 1 230 ? 22.527 18.347 -5.626 1.00 59.24 218 THR A N 1
ATOM 1672 C CA . THR A 1 230 ? 23.380 19.476 -5.214 1.00 58.31 218 THR A CA 1
ATOM 1673 C C . THR A 1 230 ? 23.162 19.874 -3.744 1.00 56.44 218 THR A C 1
ATOM 1674 O O . THR A 1 230 ? 22.162 19.476 -3.140 1.00 52.97 218 THR A O 1
ATOM 1678 N N . SER A 1 231 ? 24.100 20.682 -3.221 1.00 54.42 219 SER A N 1
ATOM 1679 C CA . SER A 1 231 ? 24.054 21.242 -1.864 1.00 55.03 219 SER A CA 1
ATOM 1680 C C . SER A 1 231 ? 22.644 21.691 -1.541 1.00 52.86 219 SER A C 1
ATOM 1681 O O . SER A 1 231 ? 21.969 22.345 -2.354 1.00 49.53 219 SER A O 1
ATOM 1684 N N . SER A 1 232 ? 22.181 21.355 -0.348 1.00 50.85 220 SER A N 1
ATOM 1685 C CA . SER A 1 232 ? 20.912 21.872 0.040 1.00 46.52 220 SER A CA 1
ATOM 1686 C C . SER A 1 232 ? 20.864 21.722 1.524 1.00 47.16 220 SER A C 1
ATOM 1687 O O . SER A 1 232 ? 21.789 21.146 2.098 1.00 46.72 220 SER A O 1
ATOM 1690 N N . PRO A 1 233 ? 19.800 22.248 2.139 1.00 41.85 221 PRO A N 1
ATOM 1691 C CA . PRO A 1 233 ? 19.535 22.078 3.566 1.00 40.98 221 PRO A CA 1
ATOM 1692 C C . PRO A 1 233 ? 19.373 20.599 3.804 1.00 43.95 221 PRO A C 1
ATOM 1693 O O . PRO A 1 233 ? 18.751 19.929 2.967 1.00 42.25 221 PRO A O 1
ATOM 1697 N N . MET A 1 234 ? 19.951 20.088 4.887 1.00 41.52 222 MET A N 1
ATOM 1698 C CA . MET A 1 234 ? 19.808 18.686 5.195 1.00 41.98 222 MET A CA 1
ATOM 1699 C C . MET A 1 234 ? 18.895 18.544 6.412 1.00 37.35 222 MET A C 1
ATOM 1700 O O . MET A 1 234 ? 19.181 19.036 7.526 1.00 37.47 222 MET A O 1
ATOM 1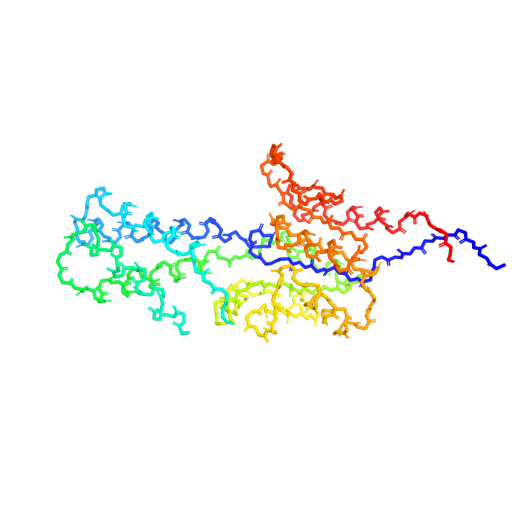705 N N . PRO A 1 235 ? 17.750 17.904 6.196 1.00 34.67 223 PRO A N 1
ATOM 1706 C CA . PRO A 1 235 ? 16.861 17.698 7.298 1.00 34.28 223 PRO A CA 1
ATOM 1707 C C . PRO A 1 235 ? 17.449 16.662 8.216 1.00 34.76 223 PRO A C 1
ATOM 1708 O O . PRO A 1 235 ? 18.270 15.861 7.781 1.00 34.67 223 PRO A O 1
ATOM 1712 N N . HIS A 1 236 ? 16.895 16.564 9.413 1.00 36.29 224 HIS A N 1
ATOM 1713 C CA . HIS A 1 236 ? 17.378 15.526 10.318 1.00 34.68 224 HIS A CA 1
ATOM 1714 C C . HIS A 1 236 ? 16.786 14.164 9.965 1.00 32.45 224 HIS A C 1
ATOM 1715 O O . HIS A 1 236 ? 17.454 13.123 9.966 1.00 36.48 224 HIS A O 1
ATOM 1722 N N . TYR A 1 237 ? 15.512 14.189 9.608 1.00 34.33 225 TYR A N 1
ATOM 1723 C CA . TYR A 1 237 ? 14.773 13.020 9.200 1.00 33.38 225 TYR A CA 1
ATOM 1724 C C . TYR A 1 237 ? 14.096 13.294 7.865 1.00 34.79 225 TYR A C 1
ATOM 1725 O O . TYR A 1 237 ? 13.688 14.456 7.585 1.00 36.71 225 TYR A O 1
ATOM 1734 N N . MET A 1 238 ? 13.886 12.213 7.123 1.00 37.30 226 ME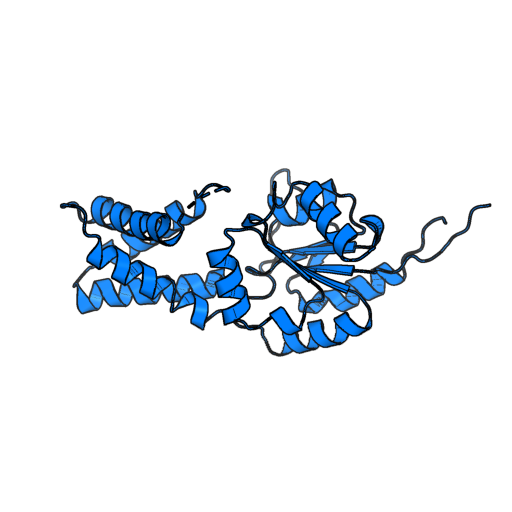T A N 1
ATOM 1735 C CA . MET A 1 238 ? 13.039 12.242 5.937 1.00 34.84 226 MET A CA 1
ATOM 1736 C C . MET A 1 238 ? 12.065 11.106 5.966 1.00 35.87 226 MET A C 1
ATOM 1737 O O . MET A 1 238 ? 12.466 9.928 6.172 1.00 33.99 226 MET A O 1
ATOM 1742 N N . VAL A 1 239 ? 10.794 11.445 5.732 1.00 37.98 227 VAL A N 1
ATOM 1743 C CA . VAL A 1 239 ? 9.694 10.463 5.739 1.00 38.34 227 VAL A CA 1
ATOM 1744 C C . VAL A 1 239 ? 8.819 10.649 4.490 1.00 39.23 227 VAL A C 1
ATOM 1745 O O . VAL A 1 239 ? 8.824 11.688 3.916 1.00 41.61 227 VAL A O 1
ATOM 1749 N N . SER A 1 240 ? 8.038 9.641 4.123 1.00 39.55 228 SER A N 1
ATOM 1750 C CA . SER A 1 240 ? 7.076 9.734 2.991 1.00 41.21 228 SER A CA 1
ATOM 1751 C C . SER A 1 240 ? 5.828 10.516 3.322 1.00 42.56 228 SER A C 1
ATOM 1752 O O . SER A 1 240 ? 5.228 11.175 2.452 1.00 43.43 228 SER A O 1
ATOM 1755 N N . SER A 1 241 ? 5.435 10.454 4.595 1.00 44.78 229 SER A N 1
ATOM 1756 C CA . SER A 1 241 ? 4.136 10.883 5.021 1.00 45.90 229 SER A CA 1
ATOM 1757 C C . SER A 1 241 ? 4.177 11.426 6.414 1.00 44.80 229 SER A C 1
ATOM 1758 O O . SER A 1 241 ? 4.931 10.915 7.233 1.00 44.70 229 SER A O 1
ATOM 1761 N N . VAL A 1 242 ? 3.310 12.401 6.722 1.00 43.84 230 VAL A N 1
ATOM 1762 C CA . VAL A 1 242 ? 3.196 12.890 8.079 1.00 44.44 230 VAL A CA 1
ATOM 1763 C C . VAL A 1 242 ? 2.759 11.746 9.025 1.00 42.81 230 VAL A C 1
ATOM 1764 O O . VAL A 1 242 ? 2.870 11.897 10.238 1.00 42.81 230 VAL A O 1
ATOM 1768 N N . LEU A 1 243 ? 2.247 10.630 8.485 1.00 39.36 231 LEU A N 1
ATOM 1769 C CA . LEU A 1 243 ? 1.772 9.554 9.375 1.00 42.75 231 LEU A CA 1
ATOM 1770 C C . LEU A 1 243 ? 2.910 8.845 10.092 1.00 43.35 231 LEU A C 1
ATOM 1771 O O . LEU A 1 243 ? 2.668 8.144 11.098 1.00 41.71 231 LEU A O 1
ATOM 1776 N N . GLU A 1 244 ? 4.145 9.054 9.630 1.00 42.60 232 GLU A N 1
ATOM 1777 C CA . GLU A 1 244 ? 5.339 8.441 10.250 1.00 45.45 232 GLU A CA 1
ATOM 1778 C C . GLU A 1 244 ? 5.881 9.274 11.376 1.00 44.30 232 GLU A C 1
ATOM 1779 O O . GLU A 1 244 ? 6.842 8.885 12.061 1.00 45.54 232 GLU A O 1
ATOM 1785 N N . LEU A 1 245 ? 5.247 10.400 11.633 1.00 44.23 233 LEU A N 1
ATOM 1786 C CA . LEU A 1 245 ? 5.764 11.315 12.643 1.00 45.18 233 LEU A CA 1
ATOM 1787 C C . LEU A 1 245 ? 5.719 10.847 14.117 1.00 44.14 233 LEU A C 1
ATOM 1788 O O . LEU A 1 245 ? 6.661 11.101 14.846 1.00 46.09 233 LEU A O 1
ATOM 1793 N N . PRO A 1 246 ? 4.613 10.246 14.590 1.00 44.35 234 PRO A N 1
ATOM 1794 C CA . PRO A 1 246 ? 4.642 9.758 15.973 1.00 44.93 234 PRO A CA 1
ATOM 1795 C C . PRO A 1 246 ? 5.805 8.900 16.363 1.00 47.27 234 PRO A C 1
ATOM 1796 O O . PRO A 1 246 ? 6.386 9.157 17.434 1.00 48.31 234 PRO A O 1
ATOM 1800 N N . ALA A 1 247 ? 6.170 7.897 15.553 1.00 43.74 235 ALA A N 1
ATOM 1801 C CA . ALA A 1 247 ? 7.371 7.137 15.865 1.00 44.06 235 ALA A CA 1
ATOM 1802 C C . ALA A 1 247 ? 8.618 7.997 16.000 1.00 42.29 235 ALA A C 1
ATOM 1803 O O . ALA A 1 247 ? 9.467 7.743 16.874 1.00 44.22 235 ALA A O 1
ATOM 1805 N N . LEU A 1 248 ? 8.753 9.020 15.162 1.00 39.77 236 LEU A N 1
ATOM 1806 C CA . LEU A 1 248 ? 9.952 9.857 15.230 1.00 41.06 236 LEU A CA 1
ATOM 1807 C C . LEU A 1 248 ? 9.948 10.615 16.511 1.00 39.63 236 LEU A C 1
ATOM 1808 O O . LEU A 1 248 ? 10.992 10.774 17.139 1.00 37.16 236 LEU A O 1
ATOM 1813 N N . LEU A 1 249 ? 8.786 11.145 16.866 1.00 40.43 237 LEU A N 1
ATOM 1814 C CA . LEU A 1 249 ? 8.682 11.952 18.077 1.00 40.29 237 LEU A CA 1
ATOM 1815 C C . LEU A 1 249 ? 8.976 11.085 19.270 1.00 35.78 237 LEU A C 1
ATOM 1816 O O . LEU A 1 249 ? 9.698 11.479 20.196 1.00 39.30 237 LEU A O 1
ATOM 1821 N N . GLN A 1 250 ? 8.360 9.916 19.274 1.00 37.98 238 GLN A N 1
ATOM 1822 C CA . GLN A 1 250 ? 8.572 8.922 20.348 1.00 39.24 238 GLN A CA 1
ATOM 1823 C C . GLN A 1 250 ? 10.072 8.648 20.460 1.00 40.21 238 GLN A C 1
ATOM 1824 O O . GLN A 1 250 ? 10.676 8.669 21.565 1.00 37.71 238 GLN A O 1
ATOM 1830 N N . SER A 1 251 ? 10.726 8.399 19.325 1.00 36.72 239 SER A N 1
ATOM 1831 C CA . SER A 1 251 ? 12.201 8.176 19.338 1.00 36.89 239 SER A CA 1
ATOM 1832 C C . SER A 1 251 ? 13.030 9.375 19.766 1.00 35.30 239 SER A C 1
ATOM 1833 O O . SER A 1 251 ? 13.934 9.259 20.586 1.00 34.69 239 SER A O 1
ATOM 1836 N N . ILE A 1 252 ? 12.693 10.561 19.294 1.00 38.35 240 ILE A N 1
ATOM 1837 C CA . ILE A 1 252 ? 13.310 11.764 19.830 1.00 41.86 240 ILE A CA 1
ATOM 1838 C C . ILE A 1 252 ? 13.182 11.890 21.340 1.00 41.38 240 ILE A C 1
ATOM 1839 O O . ILE A 1 252 ? 14.142 12.294 22.062 1.00 39.03 240 ILE A O 1
ATOM 1844 N N . ASP A 1 253 ? 12.018 11.498 21.862 1.00 38.97 241 ASP A N 1
ATOM 1845 C CA . ASP A 1 253 ? 11.788 11.581 23.281 1.00 37.46 241 ASP A CA 1
ATOM 1846 C C . ASP A 1 253 ? 12.639 10.610 24.116 1.00 34.67 241 ASP A C 1
ATOM 1847 O O . ASP A 1 253 ? 12.634 10.661 25.345 1.00 37.23 241 ASP A O 1
ATOM 1852 N N . CYS A 1 254 ? 13.276 9.669 23.441 1.00 32.24 242 CYS A N 1
ATOM 1853 C CA . CYS A 1 254 ? 14.154 8.694 24.056 1.00 27.67 242 CYS A CA 1
ATOM 1854 C C . CYS A 1 254 ? 15.628 9.013 23.914 1.00 28.22 242 CYS A C 1
ATOM 1855 O O . CYS A 1 254 ? 16.445 8.273 24.414 1.00 30.31 242 CYS A O 1
ATOM 1858 N N . LYS A 1 255 ? 15.954 10.087 23.228 1.00 33.33 243 LYS A N 1
ATOM 1859 C CA . LYS A 1 255 ? 17.342 10.412 22.985 1.00 37.19 243 LYS A CA 1
ATOM 1860 C C . LYS A 1 255 ? 17.972 10.995 24.214 1.00 37.30 243 LYS A C 1
ATOM 1861 O O . LYS A 1 255 ? 17.391 11.834 24.870 1.00 36.19 243 LYS A O 1
ATOM 1867 N N . VAL A 1 256 ? 19.181 10.551 24.518 1.00 34.94 244 VAL A N 1
ATOM 1868 C CA . VAL A 1 256 ? 19.867 10.947 25.697 1.00 34.38 244 VAL A CA 1
ATOM 1869 C C . VAL A 1 256 ? 20.844 12.068 25.315 1.00 40.57 244 VAL A C 1
ATOM 1870 O O . VAL A 1 256 ? 21.546 11.976 24.299 1.00 36.47 244 VAL A O 1
ATOM 1874 N N . SER A 1 257 ? 20.863 13.121 26.123 1.00 40.96 245 SER A N 1
ATOM 1875 C CA . SER A 1 257 ? 21.854 14.192 25.981 1.00 46.52 245 SER A CA 1
ATOM 1876 C C . SER A 1 257 ? 22.278 14.666 27.348 1.00 44.46 245 SER A C 1
ATOM 1877 O O . SER A 1 257 ? 21.620 14.373 28.347 1.00 42.56 245 SER A O 1
ATOM 1880 N N . MET A 1 258 ? 23.407 15.365 27.412 1.00 49.32 246 MET A N 1
ATOM 1881 C CA . MET A 1 258 ? 23.885 15.981 28.663 1.00 52.93 246 MET A CA 1
ATOM 1882 C C . MET A 1 258 ? 22.949 17.080 29.224 1.00 55.38 246 MET A C 1
ATOM 1883 O O . MET A 1 258 ? 22.455 17.913 28.461 1.00 56.07 246 MET A O 1
ATOM 1888 N N . SER A 1 259 ? 22.735 17.090 30.546 1.00 55.87 247 SER A N 1
ATOM 1889 C CA . SER A 1 259 ? 21.795 18.046 31.180 1.00 58.29 247 SER A CA 1
ATOM 1890 C C . SER A 1 259 ? 22.182 19.499 30.940 1.00 58.94 247 SER A C 1
ATOM 1891 O O . SER A 1 259 ? 23.058 20.016 31.631 1.00 58.54 247 SER A O 1
#

Radius of gyration: 20.38 Å; Cα contacts (8 Å, |Δi|>4): 432; chains: 1; bounding box: 44×35×67 Å

Sequence (246 aa):
HHHMGLSRVRRAVFFDLDNTLIDTAGASRRGMLEVIKLLQSKYHYKEEAEIICDKVQVKLSKECFHCITDVRTSHWEEAIQETKGGADNRKLAEECYFLWKSSTRLQHMILADDVKAMLTELRKEVRLLLLTNGDRQTQREKIEACACQSYFDAIVIGGEQKEEKPAPSIFYHCCDLLGVQPGDCVMVGDTLETDIQGGLNAGLKATVWINKSGRVPLTSSPMPHYMVSSVLELPALLQSIDCKVSMS

Secondary structure (DSSP, 8-state):
---EE-----EEEE--BTTTB-HHHHHHHHHHHHHHIIIIIT---THHHHHHHHHHHHHHT-----HHHHHHHHHHHHHHHHH-SS--HHHHHHHHHHHHHHHHHT----HHHHHHHHHHHTTSEEEEEE-S-HHHHHHHHHHHT-GGG-SEEEEGGGSSS-TT-HHHHHHHHHHHT--GGGEEEEES-IIIIIHHHHHTT-SEEEEE-TT----SS-----SEEESSGGGHHHHHHHHTT--EE-

CATH classification: 3.40.50.1000 (+1 more: 1.20.120.710)

InterPro domains:
  IPR006439 HAD hydrolase, subfamily IA [PR00413] (6-17)
  IPR006439 HAD hydrolase, subfamily IA [PR00413] (120-133)
  IPR006439 HAD hydrolase, subfamily IA [PR00413] (151-167)
  IPR006439 HAD hydrolase, subfamily IA [PR00413] (169-189)
  IPR006439 HAD hydrolase, subfamily IA [TIGR01549] (122-202)
  IPR011950 HAD-superfamily hydrolase, subfamily IA, CTE7 [TIGR02253] (6-233)
  IPR023214 HAD superfamily [G3DSA:3.40.50.1000] (105-246)
  IPR036412 HAD-like superfamily [SSF56784] (1-240)
  IPR051400 HAD-like hydrolase superfamily enzymes [PTHR46470] (1-242)

Solvent-accessible surface area: 12281 Å² total; per-residue (Å²): 164,68,55,139,26,108,50,148,6,140,0,0,0,0,7,1,31,57,14,8,5,84,13,45,10,3,20,139,133,0,12,108,56,0,22,124,39,0,63,74,57,88,154,46,72,71,29,0,69,83,0,2,78,64,0,87,100,41,32,93,77,57,107,85,195,145,22,40,81,63,30,0,37,16,3,25,73,0,8,70,95,41,66,37,63,93,78,67,86,156,10,0,45,73,0,4,89,52,6,31,67,9,20,33,132,58,0,112,6,45,113,75,11,74,63,9,0,81,80,5,98,116,117,14,130,0,0,0,0,2,34,23,45,119,80,11,4,97,42,12,10,92,43,7,62,0,83,84,39,11,51,20,55,2,6,0,29,78,52,131,82,28,12,41,16,48,48,3,0,94,62,0,1,112,93,30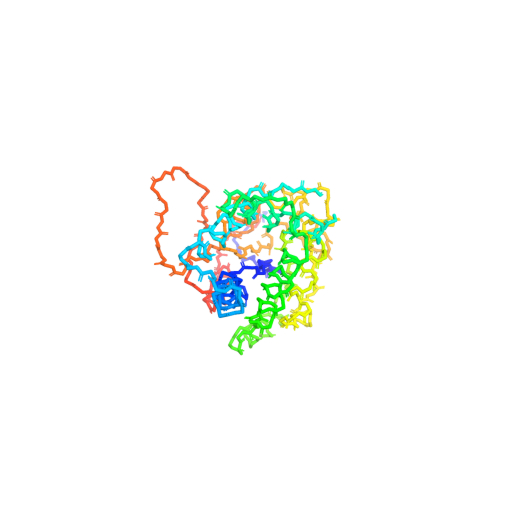,66,15,119,32,37,18,0,0,0,0,0,40,56,25,100,36,1,0,47,0,1,82,62,4,48,19,55,6,4,0,24,13,18,83,94,39,160,85,45,179,109,111,53,19,152,21,115,47,89,11,63,36,5,72,74,0,17,59,29,7,114,61,5,14,90,92,84,66,124,101

Nearest PDB structures (foldseek):
  2gfh-assembly1_A  TM=1.004E+00  e=1.178E-51  Mus musculus
  4knw-assembly1_A  TM=9.915E-01  e=1.755E-42  Homo sapiens
  4knv-assembly1_A  TM=9.847E-01  e=1.303E-42  Homo sapiens
  4knv-assembly2_B  TM=9.820E-01  e=2.552E-41  Homo sapiens
  3qnm-assembly1_A  TM=7.868E-01  e=9.897E-15  Bacteroides thetaiotaomicron

Foldseek 3Di:
DKDKDFAAFAEEEEEQDPAQWPLVVLLVQLLVQQLVCCCVVVVDDCLSVQLSVQLVVLVVPDDQDVVLVSSLVSNQVSCCVRVNDDGDSVSSNVSRVSSLVSSLLRTAGDPLNVVVLVVVVVPHAYEYAYEDAPVSVVSSCVSHVCVVSHPYYHYQSVDPGGFLDLVSVVVVCVVVVHAQLNYEYEYADFRGGQNSSVNNVHVFYEHQDQVPDDDDDDTRDGPYYDPHCSCVVVVSVVSRVDMDMD